Protein AF-A0A848REY9-F1 (afdb_monomer)

Organism: NCBI:txid2052

Solvent-accessible surface area (backbone atoms only — not comparable to full-atom values): 15422 Å² total; per-residue (Å²): 141,78,89,88,80,78,98,78,76,81,91,85,78,86,76,83,79,87,70,90,76,91,65,86,72,84,80,83,74,59,39,58,92,92,63,46,87,56,50,67,58,53,38,51,49,41,26,50,44,49,37,50,19,38,57,35,42,69,40,76,44,80,47,79,40,77,35,62,92,89,73,89,44,78,57,46,78,42,36,41,42,40,24,64,75,38,44,67,59,46,48,39,48,47,50,35,30,35,68,49,36,24,68,70,42,30,52,49,34,53,52,50,21,51,53,50,36,52,52,50,29,52,54,42,31,56,58,38,72,47,82,78,59,94,89,62,85,50,55,69,61,47,25,60,49,34,58,46,26,50,46,33,46,52,10,52,51,51,9,50,54,53,12,52,52,44,18,53,47,49,32,56,56,48,38,78,73,50,53,87,55,63,58,66,65,42,54,48,53,15,45,56,55,9,47,46,48,16,38,50,40,23,50,44,58,49,33,62,92,75,49,60,74,69,62,38,54,42,30,40,50,40,45,41,52,48,53,57,50,44,49,66,68,42,47,70,52,36,54,52,52,39,52,54,50,60,73,68,37,89,58,79,65,72,74,80,78,77,54,83,77,80,81,72,80,80,80,82,77,92,126

Structure (mmCIF, N/CA/C/O backbone):
data_AF-A0A848REY9-F1
#
_entry.id   AF-A0A848REY9-F1
#
loop_
_atom_site.group_PDB
_atom_site.id
_atom_site.type_symbol
_atom_site.label_atom_id
_atom_site.label_alt_id
_atom_site.label_comp_id
_atom_site.label_asym_id
_atom_site.label_entity_id
_atom_site.label_seq_id
_atom_site.pdbx_PDB_ins_code
_atom_site.Cartn_x
_atom_site.Cartn_y
_atom_site.Cartn_z
_atom_site.occupancy
_atom_site.B_iso_or_equiv
_atom_site.auth_seq_id
_atom_site.auth_comp_id
_atom_site.auth_asym_id
_atom_site.auth_atom_id
_atom_site.pdbx_PDB_model_num
ATOM 1 N N . MET A 1 1 ? -18.849 48.297 66.445 1.00 36.62 1 MET A N 1
ATOM 2 C CA . MET A 1 1 ? -17.472 48.229 66.985 1.00 36.62 1 MET A CA 1
ATOM 3 C C . MET A 1 1 ? -17.080 46.759 66.995 1.00 36.62 1 MET A C 1
ATOM 5 O O . MET A 1 1 ? -17.799 46.005 67.620 1.00 36.62 1 MET A O 1
ATOM 9 N N . ASN A 1 2 ? -16.071 46.248 66.303 1.00 30.66 2 ASN A N 1
ATOM 10 C CA . ASN A 1 2 ? -15.095 46.817 65.385 1.00 30.66 2 ASN A CA 1
ATOM 11 C C . ASN A 1 2 ? -14.654 45.675 64.447 1.00 30.66 2 ASN A C 1
ATOM 13 O O . ASN A 1 2 ? -14.506 44.539 64.886 1.00 30.66 2 ASN A O 1
ATOM 17 N N . SER A 1 3 ? -14.468 45.991 63.173 1.00 38.88 3 SER A N 1
ATOM 18 C CA . SER A 1 3 ? -13.691 45.219 62.206 1.00 38.88 3 SER A CA 1
ATOM 19 C C . SER A 1 3 ? -12.216 45.182 62.626 1.00 38.88 3 SER A C 1
ATOM 21 O O . SER A 1 3 ? -11.711 46.188 63.118 1.00 38.88 3 SER A O 1
ATOM 23 N N . ASN A 1 4 ? -11.536 44.065 62.356 1.00 39.00 4 ASN A N 1
ATOM 24 C CA . ASN A 1 4 ? -10.117 43.767 62.623 1.00 39.00 4 ASN A CA 1
ATOM 25 C C . ASN A 1 4 ? -9.817 43.114 63.975 1.00 39.00 4 ASN A C 1
ATOM 27 O O . ASN A 1 4 ? -9.237 43.723 64.870 1.00 39.00 4 ASN A O 1
ATOM 31 N N . SER A 1 5 ? -10.071 41.812 64.045 1.00 39.84 5 SER A N 1
ATOM 32 C CA . SER A 1 5 ? -9.123 40.900 64.677 1.00 39.84 5 SER A CA 1
ATOM 33 C C . SER A 1 5 ? -9.276 39.524 64.026 1.00 39.84 5 SER A C 1
ATOM 35 O O . SER A 1 5 ? -10.280 38.862 64.264 1.00 39.84 5 SER A O 1
ATOM 37 N N . VAL A 1 6 ? -8.249 39.124 63.259 1.00 38.19 6 VAL A N 1
ATOM 38 C CA . VAL A 1 6 ? -7.921 37.725 62.908 1.00 38.19 6 VAL A CA 1
ATOM 39 C C . VAL A 1 6 ? -8.861 37.121 61.835 1.00 38.19 6 VAL A C 1
ATOM 41 O O . VAL A 1 6 ? -9.971 36.726 62.141 1.00 38.19 6 VAL A O 1
ATOM 44 N N . VAL A 1 7 ? -8.606 37.042 60.519 1.00 40.25 7 VAL A N 1
ATOM 45 C CA . VAL A 1 7 ? -7.386 36.774 59.724 1.00 40.25 7 VAL A CA 1
ATOM 46 C C . VAL A 1 7 ? -6.477 35.725 60.356 1.00 40.25 7 VAL A C 1
ATOM 48 O O . VAL A 1 7 ? -5.292 35.970 60.509 1.00 40.25 7 VAL A O 1
ATOM 51 N N . GLU A 1 8 ? -7.042 34.579 60.743 1.00 38.09 8 GLU A N 1
ATOM 52 C CA . GLU A 1 8 ? -6.288 33.355 61.066 1.00 38.09 8 GLU A CA 1
ATOM 53 C C . GLU A 1 8 ? -7.240 32.150 61.184 1.00 38.09 8 GLU A C 1
ATOM 55 O O . GLU A 1 8 ? -7.394 31.554 62.237 1.00 38.09 8 GLU A O 1
ATOM 60 N N . GLU A 1 9 ? -7.950 31.811 60.106 1.00 34.59 9 GLU A N 1
ATOM 61 C CA . GLU A 1 9 ? -8.52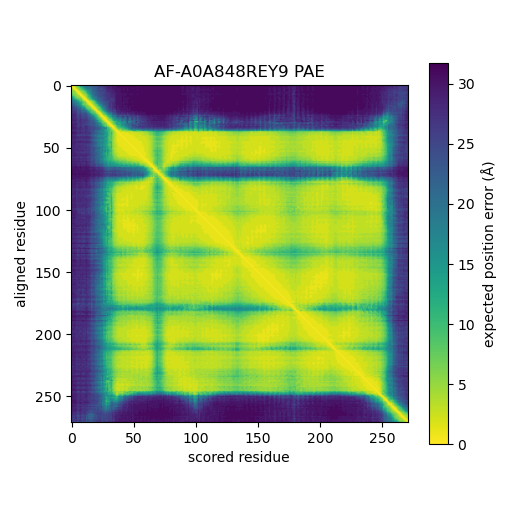3 30.459 59.947 1.00 34.59 9 GLU A CA 1
ATOM 62 C C . GLU A 1 9 ? -8.740 30.142 58.455 1.00 34.59 9 GLU A C 1
ATOM 64 O O . GLU A 1 9 ? -9.739 29.589 58.003 1.00 34.59 9 GLU A O 1
ATOM 69 N N . ALA A 1 10 ? -7.757 30.532 57.642 1.00 40.91 10 ALA A N 1
ATOM 70 C CA . ALA A 1 10 ? -7.429 29.756 56.457 1.00 40.91 10 ALA A CA 1
ATOM 71 C C . ALA A 1 10 ? -6.562 28.589 56.945 1.00 40.91 10 ALA A C 1
ATOM 73 O O . ALA A 1 10 ? -5.672 28.811 57.758 1.00 40.91 10 ALA A O 1
ATOM 74 N N . VAL A 1 11 ? -6.793 27.386 56.413 1.00 45.16 11 VAL A N 1
ATOM 75 C CA . VAL A 1 11 ? -6.182 26.103 56.818 1.00 45.16 11 VAL A CA 1
ATOM 76 C C . VAL A 1 11 ? -6.967 25.385 57.921 1.00 45.16 11 VAL A C 1
ATOM 78 O O . VAL A 1 11 ? -6.554 25.347 59.069 1.00 45.16 11 VAL A O 1
ATOM 81 N N . THR A 1 12 ? -8.110 24.796 57.554 1.00 38.91 12 THR A N 1
ATOM 82 C CA . THR A 1 12 ? -8.482 23.379 57.795 1.00 38.91 12 THR A CA 1
ATOM 83 C C . THR A 1 12 ? -9.908 23.184 57.268 1.00 38.91 12 THR A C 1
ATOM 85 O O . THR A 1 12 ? -10.889 23.246 57.997 1.00 38.91 12 THR A O 1
ATOM 88 N N . GLY A 1 13 ? -10.036 23.008 55.953 1.00 29.44 13 GLY A N 1
ATOM 89 C CA . GLY A 1 13 ? -11.319 22.794 55.283 1.00 29.44 13 GLY A CA 1
ATOM 90 C C . GLY A 1 13 ? -11.218 21.622 54.322 1.00 29.44 13 GLY A C 1
ATOM 91 O O . GLY A 1 13 ? -11.176 21.813 53.109 1.00 29.44 13 GLY A O 1
ATOM 92 N N . THR A 1 14 ? -11.118 20.407 54.856 1.00 31.83 14 THR A N 1
ATOM 93 C CA . THR A 1 14 ? -11.161 19.180 54.055 1.00 31.83 14 THR A CA 1
ATOM 94 C C . THR A 1 14 ? -12.578 19.001 53.517 1.00 31.83 14 THR A C 1
ATOM 96 O O . THR A 1 14 ? -13.490 18.579 54.225 1.00 31.83 14 THR A O 1
ATOM 99 N N . ILE A 1 15 ? -12.775 19.358 52.249 1.00 34.47 15 ILE A N 1
ATOM 100 C CA . ILE A 1 15 ? -14.000 19.081 51.502 1.00 34.47 15 ILE A CA 1
ATOM 101 C C . ILE A 1 15 ? -14.061 17.568 51.254 1.00 34.47 15 ILE A C 1
ATOM 103 O O . ILE A 1 15 ? -13.305 17.031 50.445 1.00 34.47 15 ILE A O 1
ATOM 107 N N . ASN A 1 16 ? -14.980 16.877 51.930 1.00 32.00 16 ASN A N 1
ATOM 108 C CA . ASN A 1 16 ? -15.358 15.507 51.589 1.00 32.00 16 ASN A CA 1
ATOM 109 C C . ASN A 1 16 ? -16.111 15.504 50.250 1.00 32.00 16 ASN A C 1
ATOM 111 O O . ASN A 1 16 ? -17.320 15.724 50.203 1.00 32.00 16 ASN A O 1
ATOM 115 N N . VAL A 1 17 ? -15.407 15.225 49.150 1.00 35.81 17 VAL A N 1
ATOM 116 C CA . VAL A 1 17 ? -16.040 14.867 47.873 1.00 35.81 17 VAL A CA 1
ATOM 117 C C . VAL A 1 17 ? -16.237 13.351 47.845 1.00 35.81 17 VAL A C 1
ATOM 119 O O . VAL A 1 17 ? -15.427 12.608 47.295 1.00 35.81 17 VAL A O 1
ATOM 122 N N . VAL A 1 18 ? -17.340 12.878 48.431 1.00 40.81 18 VAL A N 1
ATOM 123 C CA . VAL A 1 18 ? -17.885 11.554 48.098 1.00 40.81 18 VAL A CA 1
ATOM 124 C C . VAL A 1 18 ? -18.584 11.697 46.748 1.00 40.81 18 VAL A C 1
ATOM 126 O O . VAL A 1 18 ? -19.716 12.161 46.655 1.00 40.81 18 VAL A O 1
ATOM 129 N N . GLY A 1 19 ? -17.867 11.353 45.682 1.00 33.62 19 GLY A N 1
ATOM 130 C CA . GLY A 1 19 ? -18.377 11.328 44.316 1.00 33.62 19 GLY A CA 1
ATOM 131 C C . GLY A 1 19 ? -18.087 9.980 43.672 1.00 33.62 19 GLY A C 1
ATOM 132 O O . GLY A 1 19 ? -17.028 9.784 43.080 1.00 33.62 19 GLY A O 1
ATOM 133 N N . SER A 1 20 ? -19.036 9.051 43.772 1.00 39.12 20 SER A N 1
ATOM 134 C CA . SER A 1 20 ? -19.039 7.778 43.053 1.00 39.12 20 SER A CA 1
ATOM 135 C C . SER A 1 20 ? -19.060 8.021 41.539 1.00 39.12 20 SER A C 1
ATOM 137 O O . SER A 1 20 ? -20.092 8.386 40.974 1.00 39.12 20 SER A O 1
ATOM 139 N N . ARG A 1 21 ? -17.935 7.792 40.856 1.00 35.88 21 ARG A N 1
ATOM 140 C CA . ARG A 1 21 ? -17.888 7.669 39.392 1.00 35.88 21 ARG A CA 1
ATOM 141 C C . ARG A 1 21 ? -17.717 6.202 39.010 1.00 35.88 21 ARG A C 1
ATOM 143 O O . ARG A 1 21 ? -16.636 5.773 38.624 1.00 35.88 21 ARG A O 1
ATOM 150 N N . THR A 1 22 ? -18.798 5.432 39.071 1.00 44.19 22 THR A N 1
ATOM 151 C CA . THR A 1 22 ? -18.922 4.190 38.296 1.00 44.19 22 THR A CA 1
ATOM 152 C C . THR A 1 22 ? -19.216 4.552 36.843 1.00 44.19 22 THR A C 1
ATOM 154 O O . THR A 1 22 ? -20.355 4.523 36.390 1.00 44.19 22 THR A O 1
ATOM 157 N N . GLY A 1 23 ? -18.174 4.946 36.118 1.00 38.38 23 GLY A N 1
ATOM 158 C CA . GLY A 1 23 ? -18.159 4.925 34.661 1.00 38.38 23 GLY A CA 1
ATOM 159 C C . GLY A 1 23 ? -17.146 3.874 34.245 1.00 38.38 23 GLY A C 1
ATOM 160 O O . GLY A 1 23 ? -15.946 4.109 34.374 1.00 38.38 23 GLY A O 1
ATOM 161 N N . SER A 1 24 ? -17.608 2.703 33.808 1.00 44.00 24 SER A N 1
ATOM 162 C CA . SER A 1 24 ? -16.742 1.659 33.262 1.00 44.00 24 SER A CA 1
ATOM 163 C C . SER A 1 24 ? -16.061 2.193 32.001 1.00 44.00 24 SER A C 1
ATOM 165 O O . SER A 1 24 ? -16.640 2.177 30.915 1.00 44.00 24 SER A O 1
ATOM 167 N N . GLN A 1 25 ? -14.844 2.714 32.154 1.00 39.59 25 GLN A N 1
ATOM 168 C CA . GLN A 1 25 ? -13.988 3.074 31.031 1.00 39.59 25 GLN A CA 1
ATOM 169 C C . GLN A 1 25 ? -13.806 1.819 30.164 1.00 39.59 25 GLN A C 1
ATOM 171 O O . GLN A 1 25 ? -13.438 0.774 30.714 1.00 39.59 25 GLN A O 1
ATOM 176 N N . PRO A 1 26 ? -14.079 1.867 28.848 1.00 36.16 26 PRO A N 1
ATOM 177 C CA . PRO A 1 26 ? -13.849 0.723 27.981 1.00 36.16 26 PRO A CA 1
ATOM 178 C C . PRO A 1 26 ? -12.357 0.387 28.024 1.00 36.16 26 PRO A C 1
ATOM 180 O O . PRO A 1 26 ? -11.518 1.140 27.531 1.00 36.16 26 PRO A O 1
ATOM 183 N N . GLN A 1 27 ? -12.014 -0.724 28.676 1.00 43.22 27 GLN A N 1
ATOM 184 C CA . GLN A 1 27 ? -10.634 -1.180 28.760 1.00 43.22 27 GLN A CA 1
ATOM 185 C C . GLN A 1 27 ? -10.192 -1.672 27.383 1.00 43.22 27 GLN A C 1
ATOM 187 O O . GLN A 1 27 ? -10.536 -2.776 26.964 1.00 43.22 27 GLN A O 1
ATOM 192 N N . VAL A 1 28 ? -9.441 -0.836 26.670 1.00 46.62 28 VAL A N 1
ATOM 193 C CA . VAL A 1 28 ? -8.840 -1.199 25.386 1.00 46.62 28 VAL A CA 1
ATOM 194 C C . VAL A 1 28 ? -7.666 -2.145 25.660 1.00 46.62 28 VAL A C 1
ATOM 196 O O . VAL A 1 28 ? -6.717 -1.781 26.355 1.00 46.62 28 VAL A O 1
ATOM 199 N N . ARG A 1 29 ? -7.752 -3.383 25.159 1.00 50.25 29 ARG A N 1
ATOM 200 C CA . ARG A 1 29 ? -6.782 -4.463 25.403 1.00 50.25 29 ARG A CA 1
ATOM 201 C C . ARG A 1 29 ? -5.845 -4.622 24.202 1.00 50.25 29 ARG A C 1
ATOM 203 O O . ARG A 1 29 ? -6.318 -4.835 23.090 1.00 50.25 29 ARG A O 1
ATOM 210 N N . PHE A 1 30 ? -4.533 -4.586 24.435 1.00 50.34 30 PHE A N 1
ATOM 211 C CA . PHE A 1 30 ? -3.509 -4.862 23.419 1.00 50.34 30 PHE A CA 1
ATOM 212 C C . PHE A 1 30 ? -2.500 -5.885 23.944 1.00 50.34 30 PHE A C 1
ATOM 214 O O . PHE A 1 30 ? -2.114 -5.825 25.112 1.00 50.34 30 PHE A O 1
ATOM 221 N N . VAL A 1 31 ? -2.029 -6.789 23.080 1.00 52.31 31 VAL A N 1
ATOM 222 C CA . VAL A 1 31 ? -0.912 -7.687 23.410 1.00 52.31 31 VAL A CA 1
ATOM 223 C C . VAL A 1 31 ? 0.398 -6.892 23.384 1.00 52.31 31 VAL A C 1
ATOM 225 O O . VAL A 1 31 ? 0.666 -6.146 22.440 1.00 52.31 31 VAL A O 1
ATOM 228 N N . ALA A 1 32 ? 1.224 -7.025 24.428 1.00 44.72 32 ALA A N 1
ATOM 229 C CA . ALA A 1 32 ? 2.504 -6.324 24.512 1.00 44.72 32 ALA A CA 1
ATOM 230 C C . ALA A 1 32 ? 3.450 -6.733 23.356 1.00 44.72 32 ALA A C 1
ATOM 232 O O . ALA A 1 32 ? 3.523 -7.921 23.023 1.00 44.72 32 ALA A O 1
ATOM 233 N N . PRO A 1 33 ? 4.214 -5.791 22.760 1.00 45.81 33 PRO A N 1
ATOM 234 C CA . PRO A 1 33 ? 5.149 -6.107 21.680 1.00 45.81 33 PRO A CA 1
ATOM 235 C C . PRO A 1 33 ? 6.167 -7.171 22.123 1.00 45.81 33 PRO A C 1
ATOM 237 O O . PRO A 1 33 ? 6.845 -6.972 23.128 1.00 45.81 33 PRO A O 1
ATOM 240 N N . GLY A 1 34 ? 6.274 -8.278 21.379 1.00 51.75 34 GLY A N 1
ATOM 241 C CA . GLY A 1 34 ? 7.179 -9.399 21.685 1.00 51.75 34 GLY A CA 1
ATOM 242 C C . GLY A 1 34 ? 6.602 -10.506 22.582 1.00 51.75 34 GLY A C 1
ATOM 243 O O . GLY A 1 34 ? 7.332 -11.423 22.940 1.00 51.75 34 GLY A O 1
ATOM 244 N N . LYS A 1 35 ? 5.312 -10.443 22.952 1.00 57.91 35 LYS A N 1
ATOM 245 C CA . LYS A 1 35 ? 4.595 -11.524 23.668 1.00 57.91 35 LYS A CA 1
ATOM 246 C C . LYS A 1 35 ? 3.438 -12.141 22.870 1.00 57.91 35 LYS A C 1
ATOM 248 O O . LYS A 1 35 ? 2.770 -13.038 23.368 1.00 57.91 35 LYS A O 1
ATOM 253 N N . GLY A 1 36 ? 3.179 -11.645 21.659 1.00 61.41 36 GLY A N 1
ATOM 254 C CA . GLY A 1 36 ? 2.153 -12.194 20.777 1.00 61.41 36 GLY A CA 1
ATOM 255 C C . GLY A 1 36 ? 2.665 -13.436 20.072 1.00 61.41 36 GLY A C 1
ATOM 256 O O . GLY A 1 36 ? 3.641 -13.347 19.330 1.00 61.41 36 GLY A O 1
ATOM 257 N N . ARG A 1 37 ? 2.000 -14.573 20.276 1.00 72.81 37 ARG A N 1
ATOM 258 C CA . ARG A 1 37 ? 2.379 -15.862 19.686 1.00 72.81 37 ARG A CA 1
ATOM 259 C C . ARG A 1 37 ? 2.455 -15.789 18.160 1.00 72.81 37 ARG A C 1
ATOM 261 O O . ARG A 1 37 ? 3.279 -16.478 17.566 1.00 72.81 37 ARG A O 1
ATOM 268 N N . PHE A 1 38 ? 1.609 -14.966 17.538 1.00 85.00 38 PHE A N 1
ATOM 269 C CA . PHE A 1 38 ? 1.527 -14.838 16.082 1.00 85.00 38 PHE A CA 1
ATOM 270 C C . PHE A 1 38 ? 2.041 -13.500 15.539 1.00 85.00 38 PHE A C 1
ATOM 272 O O . PHE A 1 38 ? 2.049 -13.313 14.323 1.00 85.00 38 PHE A O 1
ATOM 279 N N . PHE A 1 39 ? 2.501 -12.579 16.397 1.00 88.19 39 PHE A N 1
ATOM 280 C CA . PHE A 1 39 ? 2.901 -11.238 15.955 1.00 88.19 39 PHE A CA 1
ATOM 281 C C . PHE A 1 39 ? 4.007 -11.291 14.899 1.00 88.19 39 PHE A C 1
ATOM 283 O O . PHE A 1 39 ? 3.870 -10.680 13.842 1.00 88.19 39 PHE A O 1
ATOM 290 N N . ASP A 1 40 ? 5.068 -12.056 15.160 1.00 90.62 40 ASP A N 1
ATOM 291 C CA . ASP A 1 40 ? 6.214 -12.151 14.252 1.00 90.62 40 ASP A CA 1
ATOM 292 C C . ASP A 1 40 ? 5.830 -12.801 12.918 1.00 90.62 40 ASP A C 1
ATOM 294 O O . ASP A 1 40 ? 6.330 -12.400 11.868 1.00 90.62 40 ASP A O 1
ATOM 298 N N . LEU A 1 41 ? 4.884 -13.746 12.937 1.00 92.31 41 LEU A N 1
ATOM 299 C CA . LEU A 1 41 ? 4.349 -14.363 11.726 1.00 92.31 41 LEU A CA 1
ATOM 300 C C . LEU A 1 41 ? 3.563 -13.347 10.889 1.00 92.31 41 LEU A C 1
ATOM 302 O O . LEU A 1 41 ? 3.809 -13.227 9.692 1.00 92.31 41 LEU A O 1
ATOM 306 N N . PHE A 1 42 ? 2.647 -12.591 11.499 1.00 94.25 42 PHE A N 1
ATOM 307 C CA . PHE A 1 42 ? 1.888 -11.564 10.780 1.00 94.25 42 PHE A CA 1
ATOM 308 C C . PHE A 1 42 ? 2.772 -10.419 10.299 1.00 94.25 42 PHE A C 1
ATOM 310 O O . PHE A 1 42 ? 2.571 -9.919 9.195 1.00 94.25 42 PHE A O 1
ATOM 317 N N . LEU A 1 43 ? 3.780 -10.042 11.086 1.00 94.38 43 LEU A N 1
ATOM 318 C CA . LEU A 1 43 ? 4.803 -9.086 10.688 1.00 94.38 43 LEU A CA 1
ATOM 319 C C . LEU A 1 43 ? 5.560 -9.584 9.450 1.00 94.38 43 LEU A C 1
ATOM 321 O O . LEU A 1 43 ? 5.645 -8.860 8.462 1.00 94.38 43 LEU A O 1
ATOM 325 N N . ALA A 1 44 ? 6.074 -10.816 9.481 1.00 95.94 44 ALA A N 1
ATOM 326 C CA . ALA A 1 44 ? 6.808 -11.406 8.365 1.00 95.94 44 ALA A CA 1
ATOM 327 C C . ALA A 1 44 ? 5.938 -11.525 7.106 1.00 95.94 44 ALA A C 1
ATOM 329 O O . ALA A 1 44 ? 6.375 -11.140 6.022 1.00 95.94 44 ALA A O 1
ATOM 330 N N . LEU A 1 45 ? 4.693 -11.991 7.249 1.00 97.00 45 LEU A N 1
ATOM 331 C CA . LEU A 1 45 ? 3.735 -12.085 6.146 1.00 97.00 45 LEU A CA 1
ATOM 332 C C . LEU A 1 45 ? 3.413 -10.713 5.554 1.00 97.00 45 LEU A C 1
ATOM 334 O O . LEU A 1 45 ? 3.423 -10.563 4.336 1.00 97.00 45 LEU A O 1
ATOM 338 N N . PHE A 1 46 ? 3.172 -9.705 6.396 1.00 97.19 46 PHE A N 1
ATOM 339 C CA . PHE A 1 46 ? 2.891 -8.346 5.943 1.00 97.19 46 PHE A CA 1
ATOM 340 C C . PHE A 1 46 ? 4.073 -7.765 5.159 1.00 97.19 46 PHE A C 1
ATOM 342 O O . PHE A 1 46 ? 3.888 -7.240 4.064 1.00 97.19 46 PHE A O 1
ATOM 349 N N . VAL A 1 47 ? 5.295 -7.904 5.684 1.00 97.62 47 VAL A N 1
ATOM 350 C CA . VAL A 1 47 ? 6.521 -7.440 5.015 1.00 97.62 47 VAL A CA 1
ATOM 351 C C . VAL A 1 47 ? 6.721 -8.155 3.677 1.00 97.62 47 VAL A C 1
ATOM 353 O O . VAL A 1 47 ? 6.996 -7.500 2.673 1.00 97.62 47 VAL A O 1
ATOM 356 N N . ALA A 1 48 ? 6.551 -9.480 3.644 1.00 97.56 48 ALA A N 1
ATOM 357 C CA . ALA A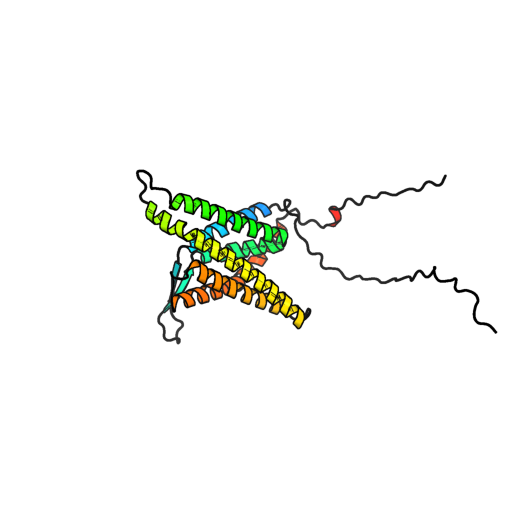 1 48 ? 6.685 -10.270 2.425 1.00 97.56 48 ALA A CA 1
ATOM 358 C C . ALA A 1 48 ? 5.639 -9.875 1.374 1.00 97.56 48 ALA A C 1
ATOM 360 O O . ALA A 1 48 ? 5.988 -9.662 0.215 1.00 97.56 48 ALA A O 1
ATOM 361 N N . LEU A 1 49 ? 4.370 -9.727 1.767 1.00 97.44 49 LEU A N 1
ATOM 362 C CA . LEU A 1 49 ? 3.295 -9.322 0.861 1.00 97.44 49 LEU A CA 1
ATOM 363 C C . LEU A 1 49 ? 3.478 -7.897 0.348 1.00 97.44 49 LEU A C 1
ATOM 365 O O . LEU A 1 49 ? 3.255 -7.665 -0.835 1.00 97.44 49 LEU A O 1
ATOM 369 N N . LEU A 1 50 ? 3.941 -6.966 1.186 1.00 96.56 50 LEU A N 1
ATOM 370 C CA . LEU A 1 50 ? 4.232 -5.603 0.749 1.00 96.56 50 LEU A CA 1
ATOM 371 C C . LEU A 1 50 ? 5.390 -5.570 -0.260 1.00 96.56 50 LEU A C 1
ATOM 373 O O . LEU A 1 50 ? 5.301 -4.890 -1.282 1.00 96.56 50 LEU A O 1
ATOM 377 N N . LEU A 1 51 ? 6.454 -6.343 -0.016 1.00 96.69 51 LEU A N 1
ATOM 378 C CA . LEU A 1 51 ? 7.566 -6.481 -0.958 1.00 96.69 51 LEU A CA 1
ATOM 379 C C 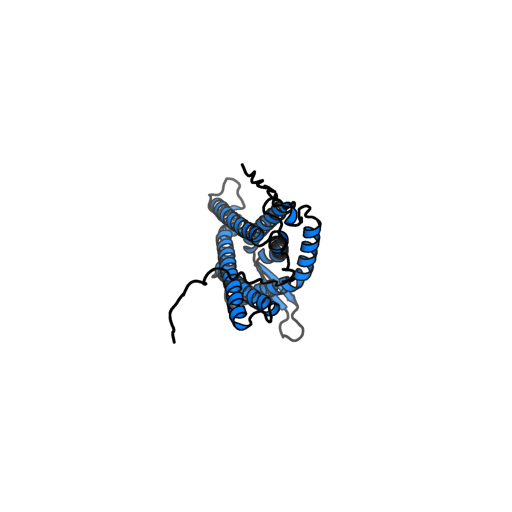. LEU A 1 51 ? 7.099 -7.096 -2.287 1.00 96.69 51 LEU A C 1
ATOM 381 O O . LEU A 1 51 ? 7.387 -6.548 -3.351 1.00 96.69 51 LEU A O 1
ATOM 385 N N . MET A 1 52 ? 6.350 -8.203 -2.231 1.00 96.88 52 MET A N 1
ATOM 386 C CA . MET A 1 52 ? 5.780 -8.851 -3.416 1.00 96.88 52 MET A CA 1
ATOM 387 C C . MET A 1 52 ? 4.844 -7.909 -4.175 1.00 96.88 52 MET A C 1
ATOM 389 O O . MET A 1 52 ? 4.905 -7.870 -5.399 1.00 96.88 52 MET A O 1
ATOM 393 N N . SER A 1 53 ? 4.040 -7.113 -3.467 1.00 96.50 53 SER A N 1
ATOM 394 C CA . SER A 1 53 ? 3.160 -6.102 -4.056 1.00 96.50 53 SER A CA 1
ATOM 395 C C . SER A 1 53 ? 3.952 -5.055 -4.837 1.00 96.50 53 SER A C 1
ATOM 397 O O . SER A 1 53 ? 3.614 -4.773 -5.981 1.00 96.50 53 SER A O 1
ATOM 399 N N . ASN A 1 54 ? 5.033 -4.513 -4.264 1.00 96.56 54 ASN A N 1
ATOM 400 C CA . ASN A 1 54 ? 5.870 -3.515 -4.939 1.00 96.56 54 ASN A CA 1
ATOM 401 C C . ASN A 1 54 ? 6.554 -4.074 -6.200 1.00 96.56 54 ASN A C 1
ATOM 403 O O . ASN A 1 54 ? 6.714 -3.355 -7.183 1.00 96.56 54 ASN A O 1
ATOM 407 N N . ILE A 1 55 ? 6.943 -5.352 -6.200 1.00 95.75 55 ILE A N 1
ATOM 408 C CA . ILE A 1 55 ? 7.523 -5.998 -7.387 1.00 95.75 55 ILE A CA 1
ATOM 409 C C . ILE A 1 55 ? 6.432 -6.313 -8.420 1.00 95.75 55 ILE A C 1
ATOM 411 O O . ILE A 1 55 ? 6.608 -6.045 -9.606 1.00 95.75 55 ILE A O 1
ATOM 415 N N . ALA A 1 56 ? 5.285 -6.845 -7.994 1.00 96.44 56 ALA A N 1
ATOM 416 C CA . ALA A 1 56 ? 4.175 -7.192 -8.880 1.00 96.44 56 ALA A CA 1
ATOM 417 C C . ALA A 1 56 ? 3.552 -5.960 -9.553 1.00 96.44 56 ALA A C 1
ATOM 419 O O . ALA A 1 56 ? 3.146 -6.034 -10.711 1.00 96.44 56 ALA A O 1
ATOM 420 N N . ALA A 1 57 ? 3.551 -4.814 -8.871 1.00 95.31 57 ALA A N 1
ATOM 421 C CA . ALA A 1 57 ? 3.078 -3.536 -9.393 1.00 95.31 57 ALA A CA 1
ATOM 422 C C . ALA A 1 57 ? 3.867 -3.027 -10.617 1.00 95.31 57 ALA A C 1
ATOM 424 O O . ALA A 1 57 ? 3.409 -2.129 -11.315 1.00 95.31 57 ALA A O 1
ATOM 425 N N . THR A 1 58 ? 5.022 -3.621 -10.938 1.00 93.50 58 THR A N 1
ATOM 426 C CA . THR A 1 58 ? 5.735 -3.350 -12.201 1.00 93.50 58 THR A CA 1
ATOM 427 C C . THR A 1 58 ? 4.981 -3.859 -13.438 1.00 93.50 58 THR A C 1
ATOM 429 O O . THR A 1 58 ? 5.248 -3.409 -14.552 1.00 93.50 58 THR A O 1
ATOM 432 N N . LYS A 1 59 ? 4.015 -4.770 -13.257 1.00 93.06 59 LYS A N 1
ATOM 433 C CA . LYS A 1 59 ? 3.165 -5.311 -14.318 1.00 93.06 59 LYS A CA 1
ATOM 434 C C . LYS A 1 59 ? 1.763 -4.714 -14.239 1.00 93.06 59 LYS A C 1
ATOM 436 O O . LYS A 1 59 ? 1.084 -4.862 -13.229 1.00 93.06 59 LYS A O 1
ATOM 441 N N . LEU A 1 60 ? 1.305 -4.126 -15.341 1.00 91.12 60 LEU A N 1
ATOM 442 C CA . LEU A 1 60 ? -0.096 -3.749 -15.521 1.00 91.12 60 LEU A CA 1
ATOM 443 C C . LEU A 1 60 ? -0.917 -4.958 -15.979 1.00 91.12 60 LEU A C 1
ATOM 445 O O . LEU A 1 60 ? -0.457 -5.789 -16.766 1.00 91.12 60 LEU A O 1
ATOM 449 N N . ILE A 1 61 ? -2.140 -5.041 -15.478 1.00 89.94 61 ILE A N 1
ATOM 450 C CA . ILE A 1 61 ? -3.136 -6.051 -15.800 1.00 89.94 61 ILE A CA 1
ATOM 451 C C . ILE A 1 61 ? -4.343 -5.310 -16.374 1.00 89.94 61 ILE A C 1
ATOM 453 O O . ILE A 1 61 ? -4.918 -4.439 -15.723 1.00 89.94 61 ILE A O 1
ATOM 457 N N . GLY A 1 62 ? -4.696 -5.649 -17.612 1.00 87.38 62 GLY A N 1
ATOM 458 C CA . GLY A 1 62 ? -5.925 -5.205 -18.256 1.00 87.38 62 GLY A CA 1
ATOM 459 C C . GLY A 1 62 ? -6.972 -6.309 -18.178 1.00 87.38 62 GLY A C 1
ATOM 460 O O . GLY A 1 62 ? -6.688 -7.450 -18.546 1.00 87.38 62 GLY A O 1
ATOM 461 N N . LEU A 1 63 ? -8.166 -5.977 -17.699 1.00 83.81 63 LEU A N 1
ATOM 462 C CA . LEU A 1 63 ? -9.328 -6.857 -17.711 1.00 83.81 63 LEU A CA 1
ATOM 463 C C . LEU A 1 63 ? -10.434 -6.212 -18.540 1.00 83.81 63 LEU A C 1
ATOM 465 O O . LEU A 1 63 ? -10.926 -5.140 -18.199 1.00 83.81 63 LEU A O 1
ATOM 469 N N . GLU A 1 64 ? -10.854 -6.889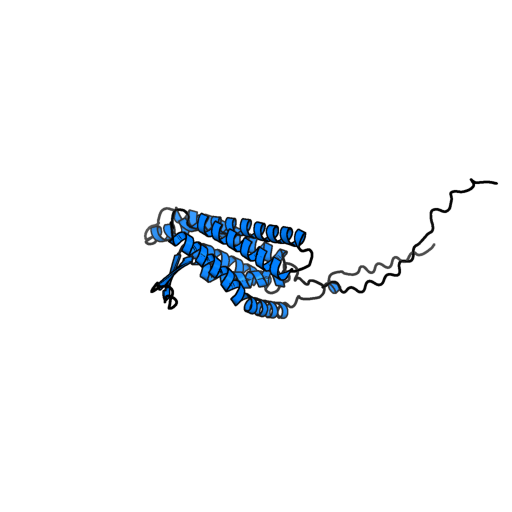 -19.601 1.00 83.00 64 GLU A N 1
ATOM 470 C CA . GLU A 1 64 ? -11.998 -6.469 -20.405 1.00 83.00 64 GLU A CA 1
ATOM 471 C C . GLU A 1 64 ? -13.257 -7.149 -19.871 1.00 83.00 64 GLU A C 1
ATOM 473 O O . GLU A 1 64 ? -13.417 -8.367 -19.968 1.00 83.00 64 GLU A O 1
ATOM 478 N N . LEU A 1 65 ? -14.150 -6.366 -19.267 1.00 77.12 65 LEU A N 1
ATOM 479 C CA . LEU A 1 65 ? -15.441 -6.861 -18.799 1.00 77.12 65 LEU A CA 1
ATOM 480 C C . LEU A 1 65 ? -16.533 -6.586 -19.837 1.00 77.12 65 LEU A C 1
ATOM 482 O O . LEU A 1 65 ? -16.505 -5.527 -20.472 1.00 77.12 65 LEU A O 1
ATOM 486 N N . PRO A 1 66 ? -17.523 -7.489 -19.991 1.00 73.06 66 PRO A N 1
ATOM 487 C CA . PRO A 1 66 ? -18.703 -7.219 -20.803 1.00 73.06 66 PRO A CA 1
ATOM 488 C C . PRO A 1 66 ? -19.382 -5.931 -20.335 1.00 73.06 66 PRO A C 1
ATOM 490 O O . PRO A 1 66 ? -19.588 -5.731 -19.135 1.00 73.06 66 PRO A O 1
ATOM 493 N N . GLY A 1 67 ? -19.720 -5.051 -21.277 1.00 66.75 67 GLY A N 1
ATOM 494 C CA . GLY A 1 67 ? -20.412 -3.805 -20.966 1.00 66.75 67 GLY A CA 1
ATOM 495 C C . GLY A 1 67 ? -21.759 -4.053 -20.282 1.00 66.75 67 GLY A C 1
ATOM 496 O O . GLY A 1 67 ? -22.455 -5.029 -20.569 1.00 66.75 67 GLY A O 1
ATOM 497 N N . VAL A 1 68 ? -22.147 -3.151 -19.378 1.00 63.16 68 VAL A N 1
ATOM 498 C CA . VAL A 1 68 ? -23.497 -3.154 -18.797 1.00 63.16 68 VAL A CA 1
ATOM 499 C C . VAL A 1 68 ? -24.497 -2.887 -19.933 1.00 63.16 68 VAL A C 1
ATOM 501 O O . VAL A 1 68 ? -24.349 -1.890 -20.646 1.00 63.16 68 VAL A O 1
ATOM 504 N N . PRO A 1 69 ? -25.529 -3.731 -20.123 1.00 55.50 69 PRO A N 1
ATOM 505 C CA . PRO A 1 69 ? -26.564 -3.467 -21.114 1.00 55.50 69 PRO A CA 1
ATOM 506 C C . PRO A 1 69 ? -27.165 -2.066 -20.912 1.00 55.50 69 PRO A C 1
ATOM 508 O O . PRO A 1 69 ? -27.658 -1.752 -19.831 1.00 55.50 69 PRO A O 1
ATOM 511 N N . GLY A 1 70 ? -27.108 -1.220 -21.946 1.00 62.00 70 GLY A N 1
ATOM 512 C CA . GLY A 1 70 ? -27.669 0.139 -21.931 1.00 62.00 70 GLY A CA 1
ATOM 513 C C . GLY A 1 70 ? -26.662 1.295 -21.850 1.00 62.00 70 GLY A C 1
ATOM 514 O O . GLY A 1 70 ? -27.079 2.439 -21.999 1.00 62.00 70 GLY A O 1
ATOM 515 N N . THR A 1 71 ? -25.357 1.042 -21.684 1.00 63.38 71 THR A N 1
ATOM 516 C CA . THR A 1 71 ? -24.325 2.107 -21.641 1.00 63.38 71 THR A CA 1
ATOM 517 C C . THR A 1 71 ? -23.569 2.327 -22.960 1.00 63.38 71 THR A C 1
ATOM 519 O O . THR A 1 71 ? -22.658 3.148 -23.018 1.00 63.38 71 THR A O 1
ATOM 522 N N . GLY A 1 72 ? -23.952 1.641 -24.044 1.00 55.28 72 GLY A N 1
ATOM 523 C CA . GLY A 1 72 ? -23.462 1.906 -25.407 1.00 55.28 72 GLY A CA 1
ATOM 524 C C . GLY A 1 72 ? -22.049 1.401 -25.737 1.00 55.28 72 GLY A C 1
ATOM 525 O O . GLY A 1 72 ? -21.636 1.512 -26.887 1.00 55.28 72 GLY A O 1
ATOM 526 N N . GLY A 1 73 ? -21.323 0.818 -24.778 1.00 60.50 73 GLY A N 1
ATOM 527 C CA . GLY A 1 73 ? -20.029 0.165 -25.003 1.00 60.50 73 GLY A CA 1
ATOM 528 C C . GLY A 1 73 ? -20.133 -1.354 -24.884 1.00 60.50 73 GLY A 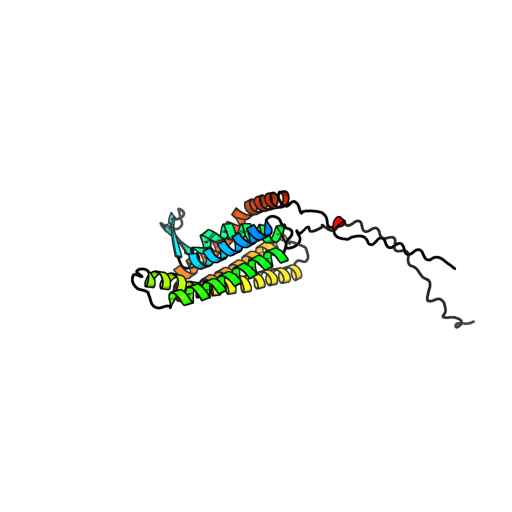C 1
ATOM 529 O O . GLY A 1 73 ? -20.727 -1.857 -23.933 1.00 60.50 73 GLY A O 1
ATOM 530 N N . SER A 1 74 ? -19.552 -2.095 -25.832 1.00 62.62 74 SER A N 1
ATOM 531 C CA . SER A 1 74 ? -19.543 -3.567 -25.804 1.00 62.62 74 SER A CA 1
ATOM 532 C C . SER A 1 74 ? -18.668 -4.138 -24.679 1.00 62.62 74 SER A C 1
ATOM 534 O O . SER A 1 74 ? -18.991 -5.198 -24.147 1.00 62.62 74 SER A O 1
ATOM 536 N N . PHE A 1 75 ? -17.608 -3.423 -24.280 1.00 67.88 75 PHE A N 1
ATOM 537 C CA . PHE A 1 75 ? -16.665 -3.828 -23.232 1.00 67.88 75 PHE A CA 1
ATOM 538 C C . PHE A 1 75 ? -16.142 -2.616 -22.443 1.00 67.88 75 PHE A C 1
ATOM 540 O O . PHE A 1 75 ? -15.985 -1.531 -23.007 1.00 67.88 75 PHE A O 1
ATOM 547 N N . PHE A 1 76 ? -15.864 -2.800 -21.147 1.00 71.69 76 PHE A N 1
ATOM 548 C CA . PHE A 1 76 ? -15.157 -1.834 -20.298 1.00 71.69 76 PHE A CA 1
ATOM 549 C C . PHE A 1 76 ? -13.768 -2.383 -19.961 1.00 71.69 76 PHE A C 1
ATOM 551 O O . PHE A 1 76 ? -13.658 -3.481 -19.416 1.00 71.69 76 PHE A O 1
ATOM 558 N N . SER A 1 77 ? -12.719 -1.627 -20.292 1.00 79.44 77 SER A N 1
ATOM 559 C CA . SER A 1 77 ? -11.340 -1.982 -19.944 1.00 79.44 77 SER A CA 1
ATOM 560 C C . SER A 1 77 ? -11.026 -1.468 -18.543 1.00 79.44 77 SER A C 1
ATOM 562 O O . SER A 1 77 ? -11.134 -0.270 -18.285 1.00 79.44 77 SER A O 1
ATOM 564 N N . LEU A 1 78 ? -10.682 -2.374 -17.633 1.00 84.56 78 LEU A N 1
ATOM 565 C CA . LEU A 1 78 ? -10.197 -2.076 -16.290 1.00 84.56 78 LEU A CA 1
ATOM 566 C C . LEU A 1 78 ? -8.692 -2.281 -16.256 1.00 84.56 78 LEU A C 1
ATOM 568 O O . LEU A 1 78 ? -8.214 -3.385 -16.516 1.00 84.56 78 LEU A O 1
ATOM 572 N N . VAL A 1 79 ? -7.957 -1.238 -15.884 1.00 86.69 79 VAL A N 1
ATOM 573 C CA . VAL A 1 79 ? -6.507 -1.314 -15.700 1.00 86.69 79 VAL A CA 1
ATOM 574 C C . VAL A 1 79 ? -6.181 -1.269 -14.214 1.00 86.69 79 VAL A C 1
ATOM 576 O O . VAL A 1 79 ? -6.602 -0.357 -13.505 1.00 86.69 79 VAL A O 1
ATOM 579 N N . PHE A 1 80 ? -5.401 -2.236 -13.746 1.00 88.94 80 PHE A N 1
ATOM 580 C CA . PHE A 1 80 ? -4.829 -2.263 -12.400 1.00 88.94 80 PHE A CA 1
ATOM 581 C C . PHE A 1 80 ? -3.395 -2.788 -12.453 1.00 88.94 80 PHE A C 1
ATOM 583 O O . PHE A 1 80 ? -3.011 -3.490 -13.384 1.00 88.94 80 PHE A O 1
ATOM 590 N N . ASP A 1 81 ? -2.570 -2.438 -11.475 1.00 93.38 81 ASP A N 1
ATOM 591 C CA . ASP A 1 81 ? -1.221 -2.981 -11.356 1.00 93.38 81 ASP A CA 1
ATOM 592 C C . ASP A 1 81 ? -1.235 -4.319 -10.601 1.00 93.38 81 ASP A C 1
ATOM 594 O O . ASP A 1 81 ? -2.177 -4.646 -9.878 1.00 93.38 81 ASP A O 1
ATOM 598 N N . GLY A 1 82 ? -0.182 -5.120 -10.753 1.00 93.12 82 GLY A N 1
ATOM 599 C CA . GLY A 1 82 ? -0.092 -6.433 -10.118 1.00 93.12 82 GLY A CA 1
ATOM 600 C C . GLY A 1 82 ? -0.105 -6.393 -8.588 1.00 93.12 82 GLY A C 1
ATOM 601 O O . GLY A 1 82 ? -0.466 -7.395 -7.971 1.00 93.12 82 GLY A O 1
ATOM 602 N N . GLY A 1 83 ? 0.211 -5.254 -7.962 1.00 92.88 83 GLY A N 1
ATOM 603 C CA . GLY A 1 83 ? 0.084 -5.067 -6.518 1.00 92.88 83 GLY A CA 1
ATOM 604 C C . G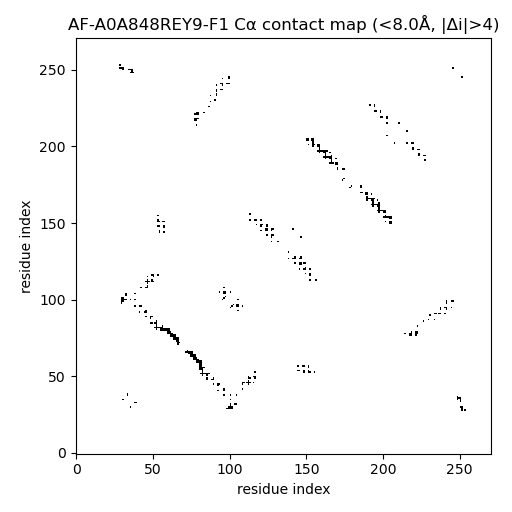LY A 1 83 ? -1.365 -5.152 -6.031 1.00 92.88 83 GLY A C 1
ATOM 605 O O . GLY A 1 83 ? -1.614 -5.581 -4.903 1.00 92.88 83 GLY A O 1
ATOM 606 N N . ALA A 1 84 ? -2.339 -4.870 -6.903 1.00 92.06 84 ALA A N 1
ATOM 607 C CA . ALA A 1 84 ? -3.761 -5.027 -6.611 1.00 92.06 84 ALA A CA 1
ATOM 608 C C . ALA A 1 84 ? -4.121 -6.452 -6.151 1.00 92.06 84 ALA A C 1
ATOM 610 O O . ALA A 1 84 ? -5.027 -6.620 -5.335 1.00 92.06 84 ALA A O 1
ATOM 611 N N . VAL A 1 85 ? -3.392 -7.477 -6.609 1.00 93.12 85 VAL A N 1
ATOM 612 C CA . VAL A 1 85 ? -3.607 -8.880 -6.209 1.00 93.12 85 VAL A CA 1
ATOM 613 C C . VAL A 1 85 ? -3.226 -9.119 -4.743 1.00 93.12 85 VAL A C 1
ATOM 615 O O . VAL A 1 85 ? -3.867 -9.913 -4.057 1.00 93.12 85 VAL A O 1
ATOM 618 N N . MET A 1 86 ? -2.204 -8.424 -4.240 1.00 94.62 86 MET A N 1
ATOM 619 C CA . MET A 1 86 ? -1.726 -8.553 -2.860 1.00 94.62 86 MET A CA 1
ATOM 620 C C . MET A 1 86 ? -2.557 -7.708 -1.887 1.00 94.62 86 MET A C 1
ATOM 622 O O . MET A 1 86 ? -2.617 -8.037 -0.700 1.00 94.62 86 MET A O 1
ATOM 626 N N . PHE A 1 87 ? -3.230 -6.665 -2.388 1.00 92.56 87 PHE A N 1
ATOM 627 C CA . PHE A 1 87 ? -3.976 -5.696 -1.584 1.00 92.56 87 PHE A CA 1
ATOM 628 C C . PHE A 1 87 ? -4.982 -6.322 -0.590 1.00 92.56 87 PHE A C 1
ATOM 630 O O . PHE A 1 87 ? -4.906 -5.968 0.590 1.00 92.56 87 PHE A O 1
ATOM 637 N N . PRO A 1 88 ? -5.854 -7.291 -0.967 1.00 93.12 88 PRO A N 1
ATOM 638 C CA . PRO A 1 88 ? -6.778 -7.927 -0.018 1.00 93.12 88 PRO A CA 1
ATOM 639 C C . PRO A 1 88 ? -6.065 -8.583 1.171 1.00 93.12 88 PRO A C 1
ATOM 641 O O . PRO A 1 88 ? -6.511 -8.487 2.313 1.00 93.12 88 PRO A O 1
ATOM 644 N N . PHE A 1 89 ? -4.928 -9.235 0.915 1.00 94.81 89 PHE A N 1
ATOM 645 C CA . PHE A 1 89 ? -4.165 -9.936 1.944 1.00 94.81 89 PHE A CA 1
ATOM 646 C C . PHE A 1 89 ? -3.468 -8.951 2.881 1.00 94.81 89 PHE A C 1
ATOM 648 O O . PHE A 1 89 ? -3.512 -9.115 4.101 1.00 94.81 89 PHE A O 1
ATOM 655 N N . THR A 1 90 ? -2.850 -7.905 2.325 1.00 93.50 90 THR A N 1
ATOM 656 C CA . THR A 1 90 ? -2.210 -6.855 3.128 1.00 93.50 90 THR A CA 1
ATOM 657 C C . THR A 1 90 ? -3.221 -6.064 3.948 1.00 93.50 90 THR A C 1
ATOM 659 O O . THR A 1 90 ? -2.896 -5.673 5.066 1.00 93.50 90 THR A O 1
ATOM 662 N N . TYR A 1 91 ? -4.439 -5.873 3.432 1.00 91.75 91 TYR A N 1
ATOM 663 C CA . TYR A 1 91 ? -5.531 -5.211 4.141 1.00 91.75 91 TYR A CA 1
ATOM 664 C C . TYR A 1 91 ? -5.941 -6.006 5.387 1.00 91.75 91 TYR A C 1
ATOM 666 O O . TYR A 1 91 ? -5.845 -5.495 6.500 1.00 91.75 91 TYR A O 1
ATOM 674 N N . ILE A 1 92 ? -6.261 -7.297 5.226 1.00 93.62 92 ILE A N 1
ATOM 675 C CA . ILE A 1 92 ? -6.634 -8.175 6.350 1.00 93.62 92 ILE A CA 1
ATOM 676 C C . ILE A 1 92 ? -5.510 -8.244 7.392 1.00 93.62 92 ILE A C 1
ATOM 678 O O . ILE A 1 92 ? -5.762 -8.172 8.595 1.00 93.62 92 ILE A O 1
ATOM 682 N N . LEU A 1 93 ? -4.253 -8.371 6.955 1.00 93.94 93 LEU A N 1
ATOM 683 C CA . LEU A 1 93 ? -3.115 -8.377 7.874 1.00 93.94 93 LEU A CA 1
ATOM 684 C C . LEU A 1 93 ? -2.939 -7.038 8.590 1.00 93.94 93 LEU A C 1
ATOM 686 O O . LEU A 1 93 ? -2.633 -7.035 9.779 1.00 93.94 93 LEU A O 1
ATOM 690 N N . GLY A 1 94 ? -3.141 -5.914 7.902 1.00 91.75 94 GLY A N 1
ATOM 691 C CA . GLY A 1 94 ? -3.111 -4.578 8.496 1.00 91.75 94 GLY A CA 1
ATOM 692 C C . GLY A 1 94 ? -4.178 -4.401 9.578 1.00 91.75 94 GLY A C 1
ATOM 693 O O . GLY A 1 94 ? -3.875 -3.912 10.672 1.00 91.75 94 GLY A O 1
ATOM 694 N N . ASP A 1 95 ? -5.393 -4.880 9.318 1.00 91.75 95 ASP A N 1
ATOM 695 C CA . ASP A 1 95 ? -6.496 -4.896 10.280 1.00 91.75 95 ASP A CA 1
ATOM 696 C C . ASP A 1 95 ? -6.157 -5.755 11.502 1.00 91.75 95 ASP A C 1
ATOM 698 O O . ASP A 1 95 ? -6.259 -5.297 12.639 1.00 91.75 95 ASP A O 1
ATOM 702 N N . VAL A 1 96 ? -5.659 -6.978 11.296 1.00 91.56 96 VAL A N 1
ATOM 703 C CA . VAL A 1 96 ? -5.206 -7.849 12.394 1.00 91.56 96 VAL A CA 1
ATOM 704 C C . VAL A 1 96 ? -4.086 -7.184 13.196 1.00 91.56 96 VAL A C 1
ATOM 706 O O . VAL A 1 96 ? -4.127 -7.167 14.428 1.00 91.56 96 VAL A O 1
ATOM 709 N N . LEU A 1 97 ? -3.095 -6.600 12.521 1.00 91.06 97 LEU A N 1
ATOM 710 C CA . LEU A 1 97 ? -1.953 -5.957 13.165 1.00 91.06 97 LEU A CA 1
ATOM 711 C C . LEU A 1 97 ? -2.369 -4.762 14.028 1.00 91.06 97 LEU A C 1
ATOM 713 O O . LEU A 1 97 ? -1.871 -4.607 15.146 1.00 91.06 97 LEU A O 1
ATOM 717 N N . SER A 1 98 ? -3.282 -3.935 13.524 1.00 88.69 98 SER A N 1
ATOM 718 C CA . SER A 1 98 ? -3.772 -2.746 14.224 1.00 88.69 98 SER A CA 1
ATOM 719 C C . SER A 1 98 ? -4.736 -3.081 15.361 1.00 88.69 98 SER A C 1
ATOM 721 O O . SER A 1 98 ? -4.629 -2.489 16.434 1.00 88.69 98 SER A O 1
ATOM 723 N N . GLU A 1 99 ? -5.610 -4.068 15.177 1.00 87.25 99 GLU A N 1
ATOM 724 C CA . GLU A 1 99 ? -6.678 -4.400 16.123 1.00 87.25 99 GLU A CA 1
ATOM 725 C C . GLU A 1 99 ? -6.244 -5.392 17.220 1.00 87.25 99 GLU A C 1
ATOM 727 O O . GLU A 1 99 ? -6.772 -5.360 18.334 1.00 87.25 99 GLU A O 1
ATOM 732 N N . VAL A 1 100 ? -5.278 -6.282 16.951 1.00 87.56 100 VAL A N 1
ATOM 733 C CA . VAL A 1 100 ? -4.771 -7.264 17.938 1.00 87.56 100 VAL A CA 1
ATOM 734 C C . VAL A 1 100 ? -3.543 -6.737 18.684 1.00 87.56 100 VAL A C 1
ATOM 736 O O . VAL A 1 100 ? -3.455 -6.853 19.910 1.00 87.56 100 VAL A O 1
ATOM 739 N N . TYR A 1 101 ? -2.602 -6.128 17.958 1.00 85.31 101 TYR A N 1
ATOM 740 C CA . TYR A 1 101 ? -1.307 -5.688 18.500 1.00 85.31 101 TYR A CA 1
ATOM 741 C C . TYR A 1 101 ? -1.194 -4.162 18.640 1.00 85.31 101 TYR A C 1
ATOM 743 O O . TYR A 1 101 ? -0.171 -3.639 19.100 1.00 85.31 101 TYR A O 1
ATOM 751 N N . GLY A 1 102 ? -2.253 -3.434 18.283 1.00 85.69 102 GLY A N 1
ATOM 752 C CA . GLY A 1 102 ? -2.368 -1.997 18.480 1.00 85.69 102 GLY A CA 1
ATOM 753 C C . GLY A 1 102 ? -1.520 -1.162 17.527 1.00 85.69 102 GLY A C 1
ATOM 754 O O . GLY A 1 102 ? -0.749 -1.650 16.698 1.00 85.69 102 GLY A O 1
ATOM 755 N N . PHE A 1 103 ? -1.602 0.156 17.715 1.00 85.62 103 PHE A N 1
ATOM 756 C CA . PHE A 1 103 ? -0.892 1.135 16.889 1.00 85.62 103 PHE A CA 1
ATOM 757 C C . PHE A 1 103 ? 0.624 0.896 16.827 1.00 85.62 103 PHE A C 1
ATOM 759 O O . PHE A 1 103 ? 1.244 1.077 15.782 1.00 85.62 103 PHE A O 1
ATOM 766 N N . ARG A 1 104 ? 1.245 0.466 17.935 1.00 85.50 104 ARG A N 1
ATOM 767 C CA . ARG A 1 104 ? 2.690 0.182 17.971 1.00 85.50 104 ARG A CA 1
ATOM 768 C C . ARG A 1 104 ? 3.057 -1.023 17.099 1.00 85.50 104 ARG A C 1
ATOM 770 O O . ARG A 1 104 ? 4.087 -0.963 16.430 1.00 85.50 104 ARG A O 1
ATOM 777 N N . GLY A 1 105 ? 2.237 -2.078 17.103 1.00 85.31 105 GLY A N 1
ATOM 778 C CA . GLY A 1 105 ? 2.424 -3.266 16.268 1.00 85.31 105 GLY A CA 1
ATOM 779 C C . GLY A 1 105 ? 2.250 -2.947 14.785 1.00 85.31 105 GLY A C 1
ATOM 780 O O . GLY A 1 105 ? 3.173 -3.165 14.002 1.00 85.31 105 GLY A O 1
ATOM 781 N N . ALA A 1 106 ? 1.128 -2.319 14.422 1.00 90.25 106 ALA A N 1
ATOM 782 C CA . ALA A 1 106 ? 0.865 -1.888 13.048 1.00 90.25 106 ALA A CA 1
ATOM 783 C C . ALA A 1 106 ? 1.943 -0.932 12.512 1.00 90.25 106 ALA A C 1
ATOM 785 O O . ALA A 1 106 ? 2.482 -1.145 11.427 1.00 90.25 106 ALA A O 1
ATOM 786 N N . ARG A 1 107 ? 2.345 0.079 13.298 1.00 93.44 107 ARG A N 1
ATOM 787 C CA . ARG A 1 107 ? 3.412 1.012 12.907 1.00 93.44 107 ARG A CA 1
ATOM 788 C C . ARG A 1 107 ? 4.744 0.298 12.678 1.00 93.44 107 ARG A C 1
ATOM 790 O O . ARG A 1 107 ? 5.454 0.648 11.741 1.00 93.44 107 ARG A O 1
ATOM 797 N N . ARG A 1 108 ? 5.097 -0.685 13.516 1.00 93.12 108 ARG A N 1
ATOM 798 C CA . ARG A 1 108 ? 6.307 -1.498 13.306 1.00 93.12 108 ARG A CA 1
ATOM 799 C C . ARG A 1 108 ? 6.234 -2.276 11.996 1.00 93.12 108 ARG A C 1
ATOM 801 O O . ARG A 1 108 ? 7.219 -2.266 11.270 1.00 93.12 108 ARG A O 1
ATOM 808 N N . ALA A 1 109 ? 5.093 -2.888 11.681 1.00 94.94 109 ALA A N 1
ATOM 809 C CA . ALA A 1 109 ? 4.924 -3.651 10.448 1.00 94.94 109 ALA A CA 1
ATOM 810 C C . ALA A 1 109 ? 5.040 -2.791 9.190 1.00 94.94 109 ALA A C 1
ATOM 812 O O . ALA A 1 109 ? 5.795 -3.135 8.284 1.00 94.94 109 ALA A O 1
ATOM 813 N N . VAL A 1 110 ? 4.386 -1.630 9.177 1.00 95.06 110 VAL A N 1
ATOM 814 C CA . VAL A 1 110 ? 4.499 -0.653 8.087 1.00 95.06 110 VAL A CA 1
ATOM 815 C C . VAL A 1 110 ? 5.945 -0.191 7.905 1.00 95.06 110 VAL A C 1
ATOM 817 O O . VAL A 1 110 ? 6.472 -0.242 6.797 1.00 95.06 110 VAL A O 1
ATOM 820 N N . LEU A 1 111 ? 6.609 0.240 8.985 1.00 96.38 111 LEU A N 1
ATOM 821 C CA . LEU A 1 111 ? 7.986 0.736 8.904 1.00 96.38 111 LEU A CA 1
ATOM 822 C C . LEU A 1 111 ? 8.961 -0.358 8.464 1.00 96.38 111 LEU A C 1
ATOM 824 O O . LEU A 1 111 ? 9.811 -0.098 7.619 1.00 96.38 111 LEU A O 1
ATOM 828 N N . ALA A 1 112 ? 8.826 -1.575 8.998 1.00 97.31 112 ALA A N 1
ATOM 829 C CA . ALA A 1 112 ? 9.637 -2.714 8.584 1.00 97.31 112 ALA A CA 1
ATOM 830 C C . ALA A 1 112 ? 9.396 -3.057 7.108 1.00 97.31 112 ALA A C 1
ATOM 832 O O . ALA A 1 112 ? 10.352 -3.241 6.362 1.00 97.31 112 ALA A O 1
ATOM 833 N N . GLY A 1 113 ? 8.136 -3.076 6.668 1.00 96.94 113 GLY A N 1
ATOM 834 C CA . GLY A 1 113 ? 7.766 -3.378 5.289 1.00 96.94 113 GLY A CA 1
ATOM 835 C C . GLY A 1 113 ? 8.364 -2.389 4.292 1.00 96.94 113 GLY A C 1
ATOM 836 O O . GLY A 1 113 ? 8.974 -2.802 3.304 1.00 96.94 113 GLY A O 1
ATOM 837 N N . PHE A 1 114 ? 8.250 -1.086 4.564 1.00 97.50 114 PHE A N 1
ATOM 838 C CA . PHE A 1 114 ? 8.862 -0.063 3.716 1.00 97.50 114 PHE A CA 1
ATOM 839 C C . PHE A 1 114 ? 10.390 -0.077 3.791 1.00 97.50 114 PHE A C 1
ATOM 841 O O . PHE A 1 114 ? 11.032 0.031 2.751 1.00 97.50 114 PHE A O 1
ATOM 848 N N . ALA A 1 115 ? 10.988 -0.270 4.970 1.00 98.00 115 ALA A N 1
ATOM 849 C CA . ALA A 1 115 ? 12.443 -0.365 5.104 1.00 98.00 115 ALA A CA 1
ATOM 850 C C . ALA A 1 115 ? 13.013 -1.544 4.300 1.00 98.00 115 ALA A C 1
ATOM 852 O O . ALA A 1 115 ? 13.979 -1.375 3.556 1.00 98.00 115 ALA A O 1
ATOM 853 N N . VAL A 1 116 ? 12.380 -2.718 4.391 1.00 97.94 116 VAL A N 1
ATOM 854 C CA . VAL A 1 116 ? 12.757 -3.902 3.608 1.00 97.94 116 VAL A CA 1
ATOM 855 C C . VAL A 1 116 ? 12.510 -3.674 2.119 1.00 97.94 116 VAL A C 1
ATOM 857 O O . VAL A 1 116 ? 13.363 -4.035 1.316 1.00 97.94 116 VAL A O 1
ATOM 860 N N . SER A 1 117 ? 11.407 -3.026 1.733 1.00 97.50 117 SER A N 1
ATOM 861 C CA . SER A 1 117 ? 11.129 -2.699 0.326 1.00 97.50 117 SER A CA 1
ATOM 862 C C . SER A 1 117 ? 12.168 -1.746 -0.269 1.00 97.50 117 SER A C 1
ATOM 864 O O . SER A 1 117 ? 12.606 -1.952 -1.396 1.00 97.50 117 SER A O 1
ATOM 866 N N . ILE A 1 118 ? 12.606 -0.734 0.487 1.00 98.00 118 ILE A N 1
ATOM 867 C CA . ILE A 1 118 ? 13.670 0.192 0.075 1.00 98.00 118 ILE A CA 1
ATOM 868 C C . ILE A 1 118 ? 15.001 -0.551 -0.049 1.00 98.00 118 ILE A C 1
ATOM 870 O O . ILE A 1 118 ? 15.680 -0.422 -1.066 1.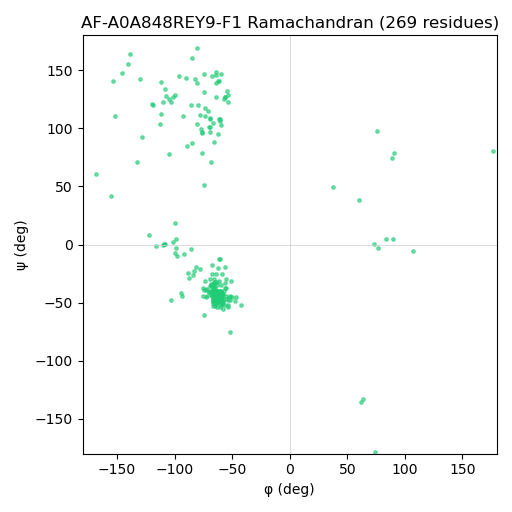00 98.00 118 ILE A O 1
ATOM 874 N N . LEU A 1 119 ? 15.366 -1.360 0.950 1.00 97.94 119 LEU A N 1
ATOM 875 C CA . LEU A 1 119 ? 16.593 -2.153 0.907 1.00 97.94 119 LEU A CA 1
ATOM 876 C C . LEU A 1 119 ? 16.595 -3.099 -0.300 1.00 97.94 119 LEU A C 1
ATOM 878 O O . LEU A 1 119 ? 17.540 -3.090 -1.084 1.00 97.94 119 LEU A O 1
ATOM 882 N N . ALA A 1 120 ? 15.523 -3.871 -0.479 1.00 96.56 120 ALA A N 1
ATOM 883 C CA . ALA A 1 120 ? 15.367 -4.778 -1.607 1.00 96.56 120 ALA A CA 1
ATOM 884 C C . ALA A 1 120 ? 15.430 -4.022 -2.937 1.00 96.56 120 ALA A C 1
ATOM 886 O O . ALA A 1 120 ? 16.130 -4.453 -3.845 1.00 96.56 120 ALA A O 1
ATOM 887 N N . SER A 1 121 ? 14.770 -2.867 -3.040 1.00 96.81 121 SER A N 1
ATOM 888 C CA . SER A 1 121 ? 14.827 -2.017 -4.226 1.00 96.81 121 SER A CA 1
ATOM 889 C C . SER A 1 121 ? 16.248 -1.577 -4.569 1.00 96.81 121 SER A C 1
ATOM 891 O O . SER A 1 121 ? 16.598 -1.579 -5.745 1.00 96.81 121 SER A O 1
ATOM 893 N N . ILE A 1 122 ? 17.055 -1.183 -3.583 1.00 97.31 122 ILE A N 1
ATOM 894 C CA . ILE A 1 122 ? 18.447 -0.778 -3.814 1.00 97.31 122 ILE A CA 1
ATOM 895 C C . ILE A 1 122 ? 19.264 -1.987 -4.271 1.00 97.31 122 ILE A C 1
ATOM 897 O O . ILE A 1 122 ? 19.961 -1.909 -5.278 1.00 97.31 122 ILE A O 1
ATOM 901 N N . LEU A 1 123 ? 19.152 -3.116 -3.568 1.00 97.62 123 LEU A N 1
ATOM 902 C CA . LEU A 1 123 ? 19.913 -4.325 -3.884 1.00 97.62 123 LEU A CA 1
ATOM 903 C C . LEU A 1 123 ? 19.565 -4.870 -5.273 1.00 97.62 123 LEU A C 1
ATOM 905 O O . LEU A 1 123 ? 20.464 -5.132 -6.068 1.00 97.62 123 LEU A O 1
ATOM 909 N N . PHE A 1 124 ? 18.278 -4.985 -5.601 1.00 96.44 124 PHE A N 1
ATOM 910 C CA . PHE A 1 124 ? 17.842 -5.438 -6.919 1.00 96.44 124 PHE A CA 1
ATOM 911 C C . PHE A 1 124 ? 18.236 -4.467 -8.030 1.00 96.44 124 PHE A C 1
ATOM 913 O O . PHE A 1 124 ? 18.630 -4.917 -9.101 1.00 96.44 124 PHE A O 1
ATOM 920 N N . TYR A 1 125 ? 18.192 -3.156 -7.778 1.00 95.62 125 TYR A N 1
ATOM 921 C CA . TYR A 1 125 ? 18.663 -2.166 -8.742 1.00 95.62 125 TYR A CA 1
ATOM 922 C C . TYR A 1 125 ? 20.170 -2.295 -9.007 1.00 95.62 125 TYR A C 1
ATOM 924 O O . TYR A 1 125 ? 20.588 -2.275 -10.161 1.00 95.62 125 TYR A O 1
ATOM 932 N N . LEU A 1 126 ? 20.984 -2.495 -7.964 1.00 96.19 126 LEU A N 1
ATOM 933 C CA . LEU A 1 126 ? 22.428 -2.716 -8.112 1.00 96.19 126 LEU A CA 1
ATOM 934 C C . LEU A 1 126 ? 22.740 -3.983 -8.916 1.00 96.19 126 LEU A C 1
ATOM 936 O O . LEU A 1 126 ? 23.636 -3.966 -9.755 1.00 96.19 126 LEU A O 1
ATOM 940 N N . VAL A 1 127 ? 21.983 -5.063 -8.700 1.00 95.56 127 VAL A N 1
ATOM 941 C CA . VAL A 1 127 ? 22.105 -6.288 -9.505 1.00 95.56 127 VAL A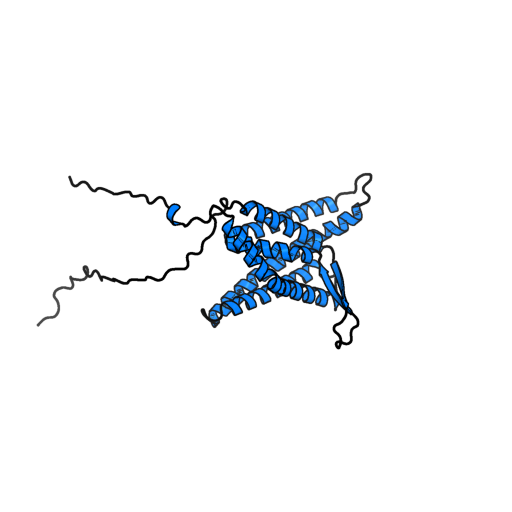 CA 1
ATOM 942 C C . VAL A 1 127 ? 21.655 -6.041 -10.947 1.00 95.56 127 VAL A C 1
ATOM 944 O O . VAL A 1 127 ? 22.307 -6.503 -11.875 1.00 95.56 127 VAL A O 1
ATOM 947 N N . ALA A 1 128 ? 20.584 -5.273 -11.155 1.00 94.25 128 ALA A N 1
ATOM 948 C CA . ALA A 1 128 ? 20.038 -4.982 -12.478 1.00 94.25 128 ALA A CA 1
ATOM 949 C C . ALA A 1 128 ? 20.975 -4.156 -13.376 1.00 94.25 128 ALA A C 1
ATOM 951 O O . ALA A 1 128 ? 20.908 -4.288 -14.595 1.00 94.25 128 ALA A O 1
ATOM 952 N N . ILE A 1 129 ? 21.831 -3.306 -12.801 1.00 94.38 129 ILE A N 1
ATOM 953 C CA . ILE A 1 129 ? 22.821 -2.514 -13.556 1.00 94.38 129 ILE A CA 1
ATOM 954 C C . ILE A 1 129 ? 24.181 -3.210 -13.694 1.00 94.38 129 ILE A C 1
ATOM 956 O O . ILE A 1 129 ? 25.056 -2.702 -14.397 1.00 94.38 129 ILE A O 1
ATOM 960 N N . ALA A 1 130 ? 24.394 -4.332 -13.003 1.00 94.50 130 ALA A N 1
ATOM 961 C CA . ALA A 1 130 ? 25.643 -5.074 -13.087 1.00 94.50 130 ALA A CA 1
ATOM 962 C C . ALA A 1 130 ? 25.805 -5.700 -14.488 1.00 94.50 130 ALA A C 1
ATOM 964 O O . ALA A 1 130 ? 24.812 -6.114 -15.093 1.00 94.50 130 ALA A O 1
ATOM 965 N N . PRO A 1 131 ? 27.038 -5.784 -15.024 1.00 93.94 131 PRO A N 1
ATOM 966 C CA . PRO A 1 131 ? 27.264 -6.371 -16.339 1.00 93.94 131 PRO A CA 1
ATOM 967 C C . PRO A 1 131 ? 26.855 -7.856 -16.356 1.00 93.94 131 PRO A C 1
ATOM 969 O O . PRO A 1 131 ? 27.130 -8.568 -15.384 1.00 93.94 131 PRO A O 1
ATOM 972 N N . PRO A 1 132 ? 26.229 -8.342 -17.445 1.00 94.75 132 PRO A N 1
ATOM 973 C CA . PRO A 1 132 ? 25.804 -9.732 -17.544 1.00 94.75 132 PRO A CA 1
ATOM 974 C C . PRO A 1 132 ? 27.006 -10.680 -17.534 1.00 94.75 132 PRO A C 1
ATOM 976 O O . PRO A 1 132 ? 28.031 -10.429 -18.173 1.00 94.75 132 PRO A O 1
ATOM 979 N N . GLY A 1 133 ? 26.869 -11.788 -16.808 1.00 94.12 133 GLY A N 1
ATOM 980 C CA . GLY A 1 133 ? 27.858 -12.862 -16.790 1.00 94.12 133 GLY A CA 1
ATOM 981 C C . GLY A 1 133 ? 27.731 -13.803 -17.997 1.00 94.12 133 GLY A C 1
ATOM 982 O O . GLY A 1 133 ? 26.735 -13.766 -18.725 1.00 94.12 133 GLY A O 1
ATOM 983 N N . PRO A 1 134 ? 28.712 -14.697 -18.214 1.00 94.88 134 PRO A N 1
ATOM 984 C CA . PRO A 1 134 ? 28.619 -15.720 -19.250 1.00 94.88 134 PRO A CA 1
ATOM 985 C C . PRO A 1 134 ? 27.361 -16.587 -19.078 1.00 94.88 134 PRO A C 1
ATOM 987 O O . PRO A 1 134 ? 27.141 -17.156 -18.011 1.00 94.88 134 PRO A O 1
ATOM 990 N N . GLY A 1 135 ? 26.553 -16.709 -20.135 1.00 91.38 135 GLY A N 1
ATOM 991 C CA . GLY A 1 135 ? 25.329 -17.520 -20.128 1.00 91.38 135 GLY A CA 1
ATOM 992 C C . GLY A 1 135 ? 24.084 -16.829 -19.560 1.00 91.38 135 GLY A C 1
ATOM 993 O O . GLY A 1 135 ? 23.037 -17.470 -19.474 1.00 91.38 135 GLY A O 1
ATOM 994 N N . ASP A 1 136 ? 24.158 -15.544 -19.200 1.00 92.31 136 ASP A N 1
ATOM 995 C CA . ASP A 1 136 ? 22.975 -14.778 -18.804 1.00 92.31 136 ASP A CA 1
ATOM 996 C C . ASP A 1 136 ? 22.104 -14.440 -20.025 1.00 92.31 136 ASP A C 1
ATOM 998 O O . ASP A 1 136 ? 22.466 -13.628 -20.877 1.00 92.31 136 ASP A O 1
ATOM 1002 N N . VAL A 1 137 ? 20.934 -15.075 -20.096 1.00 94.88 137 VAL A N 1
ATOM 1003 C CA . VAL A 1 137 ? 19.921 -14.851 -21.140 1.00 94.88 137 VAL A CA 1
ATOM 1004 C C . VAL A 1 137 ? 18.811 -13.891 -20.702 1.00 94.88 137 VAL A C 1
ATOM 1006 O O . VAL A 1 137 ? 17.997 -13.484 -21.526 1.00 94.88 137 VAL A O 1
ATOM 1009 N N . ASN A 1 138 ? 18.755 -13.529 -19.416 1.00 94.69 138 ASN A N 1
ATOM 1010 C CA . ASN A 1 138 ? 17.642 -12.789 -18.818 1.00 94.69 138 ASN A CA 1
ATOM 1011 C C . ASN A 1 138 ? 17.993 -11.346 -18.449 1.00 94.69 138 ASN A C 1
ATOM 1013 O O . ASN A 1 138 ? 17.112 -10.634 -17.968 1.00 94.69 138 ASN A O 1
ATOM 1017 N N . HIS A 1 139 ? 19.227 -10.901 -18.694 1.00 93.62 139 HIS A N 1
ATOM 1018 C CA . HIS A 1 139 ? 19.716 -9.564 -18.350 1.00 93.62 139 HIS A CA 1
ATOM 1019 C C . HIS A 1 139 ? 18.706 -8.441 -18.644 1.00 93.62 139 HIS A C 1
ATOM 1021 O O . HIS A 1 139 ? 18.337 -7.680 -17.751 1.00 93.62 139 HIS A O 1
ATOM 1027 N N . GLN A 1 140 ? 18.175 -8.388 -19.872 1.00 94.25 140 GLN A N 1
ATOM 1028 C CA . GLN A 1 140 ? 17.234 -7.341 -20.280 1.00 94.25 140 GLN A CA 1
ATOM 1029 C C . GLN A 1 140 ? 15.895 -7.421 -19.527 1.00 94.25 140 GLN A C 1
ATOM 1031 O O . GLN A 1 140 ? 15.358 -6.394 -19.113 1.00 94.25 140 GLN A O 1
ATOM 1036 N N . ALA A 1 141 ? 15.354 -8.625 -19.321 1.00 94.31 141 ALA A N 1
ATOM 1037 C CA . ALA A 1 141 ? 14.101 -8.813 -18.590 1.00 94.31 141 ALA A CA 1
ATOM 1038 C C . ALA A 1 141 ? 14.265 -8.474 -17.101 1.00 94.31 141 ALA A C 1
ATOM 1040 O O . ALA A 1 141 ? 13.410 -7.812 -16.512 1.00 94.31 141 ALA A O 1
ATOM 1041 N N . PHE A 1 142 ? 15.389 -8.880 -16.507 1.00 95.25 142 PHE A N 1
ATOM 1042 C CA . PHE A 1 142 ? 15.725 -8.565 -15.124 1.00 95.25 142 PHE A CA 1
ATOM 1043 C C . PHE A 1 142 ? 15.848 -7.050 -14.927 1.00 95.25 142 PHE A C 1
ATOM 1045 O O . PHE A 1 142 ? 15.241 -6.498 -14.010 1.00 95.25 142 PHE A O 1
ATOM 1052 N N . GLN A 1 143 ? 16.557 -6.364 -15.829 1.00 95.44 143 GLN A N 1
ATOM 1053 C CA . GLN A 1 143 ? 16.698 -4.911 -15.797 1.00 95.44 143 GLN A CA 1
ATOM 1054 C C . GLN A 1 143 ? 15.359 -4.189 -15.991 1.00 95.44 143 GLN A C 1
ATOM 1056 O O . GLN A 1 143 ? 15.092 -3.214 -15.291 1.00 95.44 143 GLN A O 1
ATOM 1061 N N . ALA A 1 144 ? 14.490 -4.676 -16.882 1.00 93.38 144 ALA A N 1
ATOM 1062 C CA . ALA A 1 144 ? 13.174 -4.081 -17.114 1.00 93.38 144 ALA A CA 1
ATOM 1063 C C . ALA A 1 144 ? 12.267 -4.150 -15.872 1.00 93.38 144 ALA A C 1
ATOM 1065 O O . ALA A 1 144 ? 11.610 -3.165 -15.537 1.00 93.38 144 ALA A O 1
ATOM 1066 N N . ILE A 1 145 ? 12.253 -5.286 -15.165 1.00 94.31 145 ILE A N 1
ATOM 1067 C CA . ILE A 1 145 ? 11.434 -5.468 -13.957 1.00 94.31 145 ILE A CA 1
ATOM 1068 C C . ILE A 1 145 ? 12.052 -4.699 -12.786 1.00 94.31 145 ILE A C 1
ATOM 1070 O O . ILE A 1 145 ? 11.440 -3.789 -12.227 1.00 94.31 145 ILE A O 1
ATOM 1074 N N . PHE A 1 146 ? 13.287 -5.038 -12.415 1.00 95.62 146 PHE A N 1
ATOM 1075 C CA . PHE A 1 146 ? 13.911 -4.534 -11.193 1.00 95.62 146 PHE A CA 1
ATOM 1076 C C . PHE A 1 146 ? 14.444 -3.105 -11.317 1.00 95.62 146 PHE A C 1
ATOM 1078 O O . PHE A 1 146 ? 14.559 -2.417 -10.306 1.00 95.62 146 PHE A O 1
ATOM 1085 N N . GLY A 1 147 ? 14.690 -2.614 -12.535 1.00 93.62 147 GLY A N 1
ATOM 1086 C CA . GLY A 1 147 ? 14.982 -1.202 -12.788 1.00 93.62 147 GLY A CA 1
ATOM 1087 C C . GLY A 1 147 ? 13.781 -0.285 -12.538 1.00 93.62 147 GLY A C 1
ATOM 1088 O O . GLY A 1 147 ? 13.963 0.883 -12.198 1.00 93.62 147 GLY A O 1
ATOM 1089 N N . PHE A 1 148 ? 12.555 -0.809 -12.642 1.00 94.12 148 PHE A N 1
ATOM 1090 C CA . PHE A 1 148 ? 11.326 -0.054 -12.386 1.00 94.12 148 PHE A CA 1
ATOM 1091 C C . PHE A 1 148 ? 10.891 -0.088 -10.907 1.00 94.12 148 PHE A C 1
ATOM 1093 O O . PHE A 1 148 ? 10.253 0.851 -10.429 1.00 94.12 148 PHE A O 1
ATOM 1100 N N . VAL A 1 149 ? 11.291 -1.114 -10.144 1.00 95.56 149 VAL A N 1
ATOM 1101 C CA . VAL A 1 149 ? 10.945 -1.278 -8.714 1.00 95.56 149 VAL A CA 1
ATOM 1102 C C . VAL A 1 149 ? 11.258 -0.046 -7.841 1.00 95.56 149 VAL A C 1
ATOM 1104 O O . VAL A 1 149 ? 10.378 0.327 -7.063 1.00 95.56 149 VAL A O 1
ATOM 1107 N N . PRO A 1 150 ? 12.417 0.646 -7.948 1.00 96.69 150 PRO A N 1
ATOM 1108 C CA . PRO A 1 150 ? 12.687 1.843 -7.141 1.00 96.69 150 PRO A CA 1
ATOM 1109 C C . PRO A 1 150 ? 11.638 2.933 -7.281 1.00 96.69 150 PRO A C 1
ATOM 1111 O O . PRO A 1 150 ? 11.257 3.576 -6.301 1.00 96.69 150 PRO A O 1
ATOM 1114 N N . ARG A 1 151 ? 11.124 3.102 -8.498 1.00 96.25 151 ARG A N 1
ATOM 1115 C CA . ARG A 1 151 ? 10.071 4.062 -8.787 1.00 96.25 151 ARG A CA 1
ATOM 1116 C C . ARG A 1 151 ? 8.758 3.671 -8.112 1.00 96.25 151 ARG A C 1
ATOM 1118 O O . ARG A 1 151 ? 8.100 4.527 -7.526 1.00 96.25 151 ARG A O 1
ATOM 1125 N N . VAL A 1 152 ? 8.407 2.387 -8.155 1.00 96.88 152 VAL A N 1
ATOM 1126 C CA . VAL A 1 152 ? 7.202 1.853 -7.507 1.00 96.88 152 VAL A CA 1
ATOM 1127 C C . VAL A 1 152 ? 7.297 1.965 -5.987 1.00 96.88 152 VAL A C 1
ATOM 1129 O O . VAL A 1 152 ? 6.363 2.444 -5.357 1.00 96.88 152 VAL A O 1
ATOM 1132 N N . VAL A 1 153 ? 8.434 1.611 -5.380 1.00 97.38 153 VAL A N 1
ATOM 1133 C CA . VAL A 1 153 ? 8.626 1.741 -3.925 1.00 97.38 153 VAL A CA 1
ATOM 1134 C C . VAL A 1 153 ? 8.544 3.205 -3.485 1.00 97.38 153 VAL A C 1
ATOM 1136 O O . VAL A 1 153 ? 7.910 3.502 -2.471 1.00 97.38 153 VAL A O 1
ATOM 1139 N N . ALA A 1 154 ? 9.131 4.132 -4.252 1.00 97.56 154 ALA A N 1
ATOM 1140 C CA . ALA A 1 154 ? 9.012 5.565 -3.990 1.00 97.56 154 ALA A CA 1
ATOM 1141 C C . ALA A 1 154 ? 7.553 6.043 -4.077 1.00 97.56 154 ALA A C 1
ATOM 1143 O O . ALA A 1 154 ? 7.102 6.794 -3.209 1.00 97.56 154 ALA A O 1
ATOM 1144 N N . ALA A 1 155 ? 6.803 5.568 -5.076 1.00 97.44 155 ALA A N 1
ATOM 1145 C CA . ALA A 1 155 ? 5.379 5.846 -5.222 1.00 97.44 155 ALA A CA 1
ATOM 1146 C C . ALA A 1 155 ? 4.566 5.313 -4.032 1.00 97.44 155 ALA A C 1
ATOM 1148 O O . ALA A 1 155 ? 3.786 6.066 -3.453 1.00 97.44 155 ALA A O 1
ATOM 1149 N N . SER A 1 156 ? 4.787 4.057 -3.626 1.00 96.81 156 SER A N 1
ATOM 1150 C CA . SER A 1 156 ? 4.113 3.426 -2.481 1.00 96.81 156 SER A CA 1
ATOM 1151 C C . SER A 1 156 ? 4.376 4.184 -1.185 1.00 96.81 156 SER A C 1
ATOM 1153 O O . SER A 1 156 ? 3.458 4.411 -0.403 1.00 96.81 156 SER A O 1
ATOM 1155 N N . LEU A 1 157 ? 5.623 4.605 -0.949 1.00 97.00 157 LEU A N 1
ATOM 1156 C CA . LEU A 1 157 ? 5.982 5.364 0.247 1.00 97.00 157 LEU A CA 1
ATOM 1157 C C . LEU A 1 157 ? 5.332 6.754 0.247 1.00 97.00 157 LEU A C 1
ATOM 1159 O O . LEU A 1 157 ? 4.774 7.168 1.263 1.00 97.00 157 LEU A O 1
ATOM 1163 N N . ALA A 1 158 ? 5.400 7.474 -0.877 1.00 97.44 158 ALA A N 1
ATOM 1164 C CA . ALA A 1 158 ? 4.835 8.814 -1.002 1.00 97.44 158 ALA A CA 1
ATOM 1165 C C . ALA A 1 158 ? 3.306 8.804 -0.867 1.00 97.44 158 ALA A C 1
ATOM 1167 O O . ALA A 1 158 ? 2.761 9.584 -0.083 1.00 97.44 158 ALA A O 1
ATOM 1168 N N . GLY A 1 159 ? 2.635 7.893 -1.579 1.00 96.94 159 GLY A N 1
ATOM 1169 C CA . GLY A 1 159 ? 1.192 7.679 -1.482 1.00 96.94 159 GLY A CA 1
ATOM 1170 C C . GLY A 1 159 ? 0.783 7.364 -0.049 1.00 96.94 159 GLY A C 1
ATOM 1171 O O . GLY A 1 159 ? -0.020 8.098 0.531 1.00 96.94 159 GLY A O 1
ATOM 1172 N N . TYR A 1 160 ? 1.436 6.374 0.571 1.00 95.19 160 TYR A N 1
ATOM 1173 C CA . TYR A 1 160 ? 1.111 5.952 1.928 1.00 95.19 160 TYR A CA 1
ATOM 1174 C C . TYR A 1 160 ? 1.280 7.092 2.937 1.00 95.19 160 TYR A C 1
ATOM 1176 O O . TYR A 1 160 ? 0.379 7.358 3.730 1.00 95.19 160 TYR A O 1
ATOM 1184 N N . VAL A 1 161 ? 2.417 7.796 2.921 1.00 96.50 161 VAL A N 1
ATOM 1185 C CA . VAL A 1 161 ? 2.686 8.872 3.886 1.00 96.50 161 VAL A CA 1
ATOM 1186 C C . VAL A 1 161 ? 1.681 10.009 3.728 1.00 96.50 161 VAL A C 1
ATOM 1188 O O . VAL A 1 161 ? 1.075 10.428 4.714 1.00 96.50 161 VAL A O 1
ATOM 1191 N N . VAL A 1 162 ? 1.476 10.507 2.508 1.00 97.44 162 VAL A N 1
ATOM 1192 C CA . VAL A 1 162 ? 0.584 11.651 2.285 1.00 97.44 162 VAL A CA 1
ATOM 1193 C C . VAL A 1 162 ? -0.877 11.258 2.505 1.00 97.44 162 VAL A C 1
ATOM 1195 O O . VAL A 1 162 ? -1.611 12.003 3.155 1.00 97.44 162 VAL A O 1
ATOM 1198 N N . GLY A 1 163 ? -1.288 10.076 2.045 1.00 96.25 163 GLY A N 1
ATOM 1199 C CA . GLY A 1 163 ? -2.631 9.538 2.252 1.00 96.25 163 GLY A CA 1
ATOM 1200 C C . GLY A 1 163 ? -2.962 9.358 3.733 1.00 96.25 163 GLY A C 1
ATOM 1201 O O . GLY A 1 163 ? -4.012 9.810 4.189 1.00 96.25 163 GLY A O 1
ATOM 1202 N N . GLN A 1 164 ? -2.042 8.794 4.525 1.00 94.38 164 GLN A N 1
ATOM 1203 C CA . GLN A 1 164 ? -2.227 8.635 5.973 1.00 94.38 164 GLN A CA 1
ATOM 1204 C C . GLN A 1 164 ? -2.284 9.977 6.710 1.00 94.38 164 GLN A C 1
ATOM 1206 O O . GLN A 1 164 ? -3.132 10.168 7.587 1.00 94.38 164 GLN A O 1
ATOM 1211 N N . LEU A 1 165 ? -1.421 10.932 6.349 1.00 95.19 165 LEU A N 1
ATOM 1212 C CA . LEU A 1 165 ? -1.456 12.278 6.925 1.00 95.19 165 LEU A CA 1
ATOM 1213 C C . LEU A 1 165 ? -2.773 12.989 6.603 1.00 95.19 165 LEU A C 1
ATOM 1215 O O . LEU A 1 165 ? -3.363 13.619 7.483 1.00 95.19 165 LEU A O 1
ATOM 1219 N N . LEU A 1 166 ? -3.258 12.867 5.366 1.00 94.81 166 LEU A N 1
ATOM 1220 C CA . LEU A 1 166 ? -4.509 13.486 4.955 1.00 94.81 166 LEU A CA 1
ATOM 1221 C C . LEU A 1 166 ? -5.719 12.820 5.613 1.00 94.81 166 LEU A C 1
ATOM 1223 O O . LEU A 1 166 ? -6.599 13.537 6.085 1.00 94.81 166 LEU A O 1
ATOM 1227 N N . ASN A 1 167 ? -5.734 11.489 5.726 1.00 95.88 167 ASN A N 1
ATOM 1228 C CA . ASN A 1 167 ? -6.747 10.760 6.490 1.00 95.88 167 ASN A CA 1
ATOM 1229 C C . ASN A 1 167 ? -6.817 11.306 7.926 1.00 95.88 167 ASN A C 1
ATOM 1231 O O . ASN A 1 167 ? -7.861 11.789 8.370 1.00 95.88 167 ASN A O 1
ATOM 1235 N N . ALA A 1 168 ? -5.680 11.352 8.628 1.00 92.44 168 ALA A N 1
ATOM 1236 C CA . ALA A 1 168 ? -5.615 11.875 9.991 1.00 92.44 168 ALA A CA 1
ATOM 1237 C C . ALA A 1 168 ? -6.074 13.345 10.092 1.00 92.44 168 ALA A C 1
ATOM 1239 O O . ALA A 1 168 ? -6.808 13.701 11.019 1.00 92.44 168 ALA A O 1
ATOM 1240 N N . LEU A 1 169 ? -5.692 14.198 9.136 1.00 94.56 169 LEU A N 1
ATOM 1241 C CA . LEU A 1 169 ? -6.077 15.612 9.097 1.00 94.56 169 LEU A CA 1
ATOM 1242 C C . LEU A 1 169 ? -7.583 15.783 8.880 1.00 94.56 169 LEU A C 1
ATOM 1244 O O . LEU A 1 169 ? -8.232 16.518 9.631 1.00 94.56 169 LEU A O 1
ATOM 1248 N N . VAL A 1 170 ? -8.145 15.112 7.870 1.00 93.81 170 VAL A N 1
ATOM 1249 C CA . VAL A 1 170 ? -9.578 15.160 7.534 1.00 93.81 170 VAL A CA 1
ATOM 1250 C C . VAL A 1 170 ? -10.399 14.669 8.706 1.00 93.81 170 VAL A C 1
ATOM 1252 O O . VAL A 1 170 ? -11.359 15.341 9.089 1.00 93.81 170 VAL A O 1
ATOM 1255 N N . LEU A 1 171 ? -9.960 13.570 9.328 1.00 92.56 171 LEU A N 1
ATOM 1256 C CA . LEU A 1 171 ? -10.498 13.092 10.584 1.00 92.56 171 LEU A CA 1
ATOM 1257 C C . LEU A 1 171 ? -10.474 14.267 11.572 1.00 92.56 171 LEU A C 1
ATOM 1259 O O . LEU A 1 171 ? -11.525 14.867 11.799 1.00 92.56 171 LEU A O 1
ATOM 1263 N N . VAL A 1 172 ? -9.331 14.675 12.128 1.00 92.62 172 VAL A N 1
ATOM 1264 C CA . VAL A 1 172 ? -9.254 15.715 13.183 1.00 92.62 172 VAL A CA 1
ATOM 1265 C C . VAL A 1 172 ? -10.102 16.960 12.873 1.00 92.62 172 VAL A C 1
ATOM 1267 O O . VAL A 1 172 ? -10.888 17.385 13.725 1.00 92.62 172 VAL A O 1
ATOM 1270 N N . LYS A 1 173 ? -10.046 17.478 11.640 1.00 92.69 173 LYS A N 1
ATOM 1271 C CA . LYS A 1 173 ? -10.830 18.640 11.192 1.00 92.69 173 LYS A CA 1
ATOM 1272 C C . LYS A 1 173 ? -12.340 18.415 11.293 1.00 92.69 173 LYS A C 1
ATOM 1274 O O . LYS A 1 173 ? -13.060 19.299 11.754 1.00 92.69 173 LYS A O 1
ATOM 1279 N N . MET A 1 174 ? -12.835 17.247 10.891 1.00 91.31 174 MET A N 1
ATOM 1280 C CA . MET A 1 174 ? -14.254 16.924 11.010 1.00 91.31 174 MET A CA 1
ATOM 1281 C C . MET A 1 174 ? -14.688 16.761 12.478 1.00 91.31 174 MET A C 1
ATOM 1283 O O . MET A 1 174 ? -15.780 17.206 12.809 1.00 91.31 174 MET A O 1
ATOM 1287 N N . LYS A 1 175 ? -13.848 16.225 13.387 1.00 90.00 175 LYS A N 1
ATOM 1288 C CA . LYS A 1 175 ? -14.215 16.108 14.826 1.00 90.00 175 LYS A CA 1
ATOM 1289 C C . LYS A 1 175 ? -14.310 17.469 15.484 1.00 90.00 175 LYS A C 1
ATOM 1291 O O . LYS A 1 175 ? -15.201 17.673 16.296 1.00 90.00 175 LYS A O 1
ATOM 1296 N N . GLY A 1 176 ? -13.461 18.414 15.083 1.00 90.88 176 GLY A N 1
ATOM 1297 C CA . GLY A 1 176 ? -13.599 19.806 15.511 1.00 90.88 176 GLY A CA 1
ATOM 1298 C C . GLY A 1 176 ? -14.944 20.434 15.120 1.00 90.88 176 GLY A C 1
ATOM 1299 O O . GLY A 1 176 ? -15.395 21.350 15.796 1.00 90.88 176 GLY A O 1
ATOM 1300 N N . ARG A 1 177 ? -15.607 19.936 14.064 1.00 89.19 177 ARG A N 1
ATOM 1301 C CA . ARG A 1 177 ? -16.911 20.438 13.595 1.00 89.19 177 ARG A CA 1
ATOM 1302 C C . ARG A 1 177 ? -18.102 19.660 14.150 1.00 89.19 177 ARG A C 1
ATOM 1304 O O . ARG A 1 177 ? -19.114 20.263 14.479 1.00 89.19 177 ARG A O 1
ATOM 1311 N N . THR A 1 178 ? -18.007 18.333 14.214 1.00 86.75 178 THR A N 1
ATOM 1312 C CA . THR A 1 178 ? -19.133 17.455 14.580 1.00 86.75 178 THR A CA 1
ATOM 1313 C C . THR A 1 178 ? -19.100 16.997 16.040 1.00 86.75 178 THR A C 1
ATOM 1315 O O . THR A 1 178 ? -20.056 16.375 16.506 1.00 86.75 178 THR A O 1
ATOM 1318 N N . GLY A 1 179 ? -18.024 17.291 16.777 1.00 85.00 179 GLY A N 1
ATOM 1319 C CA . GLY A 1 179 ? -17.808 16.774 18.126 1.00 85.00 179 GLY A CA 1
ATOM 1320 C C . GLY A 1 179 ? -17.711 15.246 18.125 1.00 85.00 179 GLY A C 1
ATOM 1321 O O . GLY A 1 179 ? -17.057 14.651 17.268 1.00 85.00 179 GLY A O 1
ATOM 1322 N N . GLU A 1 180 ? -18.379 14.599 19.080 1.00 86.69 180 GLU A N 1
ATOM 1323 C CA . GLU A 1 180 ? -18.454 13.130 19.168 1.00 86.69 180 GLU A CA 1
ATOM 1324 C C . GLU A 1 180 ? -19.587 12.524 18.323 1.00 86.69 180 GLU A C 1
ATOM 1326 O O . GLU A 1 180 ? -19.707 11.304 18.211 1.00 86.69 180 GLU A O 1
ATOM 1331 N N . ARG A 1 181 ? -20.412 13.363 17.683 1.00 80.62 181 ARG A N 1
ATOM 1332 C CA . ARG A 1 181 ? -21.491 12.899 16.805 1.00 80.62 181 ARG A CA 1
ATOM 1333 C C . ARG A 1 181 ? -20.911 12.397 15.477 1.00 80.62 181 ARG A C 1
ATOM 1335 O O . ARG A 1 181 ? -19.932 12.945 14.969 1.00 80.62 181 ARG A O 1
ATOM 1342 N N . PHE A 1 182 ? -21.554 11.380 14.896 1.00 84.69 182 PHE A N 1
ATOM 1343 C CA . PHE A 1 182 ? -21.236 10.821 13.571 1.00 84.69 182 PHE A CA 1
ATOM 1344 C C . PHE A 1 182 ? -19.815 10.240 13.409 1.00 84.69 182 PHE A C 1
ATOM 1346 O O . PHE A 1 182 ? -19.212 10.359 12.342 1.00 84.69 182 PHE A O 1
ATOM 1353 N N . LEU A 1 183 ? -19.281 9.566 14.437 1.00 83.75 183 LEU A N 1
ATOM 1354 C CA . LEU A 1 183 ? -17.953 8.930 14.395 1.00 83.75 183 LEU A CA 1
ATOM 1355 C C . LEU A 1 183 ? -17.751 8.034 13.161 1.00 83.75 183 LEU A C 1
ATOM 1357 O O . LEU A 1 183 ? -16.731 8.159 12.488 1.00 83.75 183 LEU A O 1
ATOM 1361 N N . TRP A 1 184 ? -18.742 7.201 12.834 1.00 83.75 184 TRP A N 1
ATOM 1362 C CA . TRP A 1 184 ? -18.670 6.260 11.714 1.00 83.75 184 TRP A CA 1
ATOM 1363 C C . TRP A 1 184 ? -18.533 6.961 10.357 1.00 83.75 184 TRP A C 1
ATOM 1365 O O . TRP A 1 184 ? -17.589 6.700 9.616 1.00 83.75 184 TRP A O 1
ATOM 1375 N N . GLY A 1 185 ? -19.402 7.939 10.072 1.00 85.88 185 GLY A N 1
ATOM 1376 C CA . GLY A 1 185 ? -19.338 8.703 8.822 1.00 85.88 185 GLY A CA 1
ATOM 1377 C C . GLY A 1 185 ? -18.026 9.475 8.671 1.00 85.88 185 GLY A C 1
ATOM 1378 O O . GLY A 1 185 ? -17.511 9.629 7.569 1.00 85.88 185 GLY A O 1
ATOM 1379 N N . ARG A 1 186 ? -17.441 9.909 9.789 1.00 89.69 186 ARG A N 1
ATOM 1380 C CA . ARG A 1 186 ? -16.162 10.614 9.802 1.00 89.69 186 ARG A CA 1
ATOM 1381 C C . ARG A 1 186 ? -14.972 9.704 9.510 1.00 89.69 186 ARG A C 1
ATOM 1383 O O . ARG A 1 186 ? -14.059 10.142 8.822 1.00 89.69 186 ARG A O 1
ATOM 1390 N N . MET A 1 187 ? -14.987 8.475 10.029 1.00 85.69 187 MET A N 1
ATOM 1391 C CA . MET A 1 187 ? -13.957 7.468 9.748 1.00 85.69 187 MET A CA 1
ATOM 1392 C C . MET A 1 187 ? -13.984 7.037 8.284 1.00 85.69 187 MET A C 1
ATOM 1394 O O . MET A 1 187 ? -12.934 6.956 7.657 1.00 85.69 187 MET A O 1
ATOM 1398 N N . ILE A 1 188 ? -15.176 6.827 7.720 1.00 88.81 188 ILE A N 1
ATOM 1399 C CA . ILE A 1 188 ? -15.317 6.483 6.300 1.00 88.81 188 ILE A CA 1
ATOM 1400 C C . ILE A 1 188 ? -14.856 7.647 5.428 1.00 88.81 188 ILE A C 1
ATOM 1402 O O . ILE A 1 188 ? -14.003 7.469 4.569 1.00 88.81 188 ILE A O 1
ATOM 1406 N N . ALA A 1 189 ? -15.364 8.858 5.675 1.00 90.44 189 ALA A N 1
ATOM 1407 C CA . ALA A 1 189 ? -15.006 10.020 4.869 1.00 90.44 189 ALA A CA 1
ATOM 1408 C C . ALA A 1 189 ? -13.498 10.309 4.894 1.00 90.44 189 ALA A C 1
ATOM 1410 O O . ALA A 1 189 ? -12.918 10.624 3.858 1.00 90.44 189 ALA A O 1
ATOM 1411 N N . SER A 1 190 ? -12.850 10.195 6.057 1.00 90.38 190 SER A N 1
ATOM 1412 C CA . SER A 1 190 ? -11.409 10.421 6.152 1.00 90.38 190 SER A CA 1
ATOM 1413 C C . SER A 1 190 ? -10.600 9.332 5.447 1.00 90.38 190 SER A C 1
ATOM 1415 O O . SER A 1 190 ? -9.593 9.650 4.815 1.00 90.38 190 SER A O 1
ATOM 1417 N N . THR A 1 191 ? -11.066 8.082 5.499 1.00 90.31 191 THR A N 1
ATOM 1418 C CA . THR A 1 191 ? -10.438 6.946 4.811 1.00 90.31 191 THR A CA 1
ATOM 1419 C C . THR A 1 191 ? -10.546 7.102 3.301 1.00 90.31 191 THR A C 1
ATOM 1421 O O . THR A 1 191 ? -9.516 7.131 2.640 1.00 90.31 191 THR A O 1
ATOM 1424 N N . LEU A 1 192 ? -11.744 7.367 2.769 1.00 93.56 192 LEU A N 1
ATOM 1425 C CA . LEU A 1 192 ? -11.963 7.607 1.337 1.00 93.56 192 LEU A CA 1
ATOM 1426 C C . LEU A 1 192 ? -11.087 8.747 0.794 1.00 93.56 192 LEU A C 1
ATOM 1428 O O . LEU A 1 192 ? -10.465 8.620 -0.256 1.00 93.56 192 LEU A O 1
ATOM 1432 N N . VAL A 1 193 ? -10.984 9.863 1.524 1.00 95.19 193 VAL A N 1
ATOM 1433 C CA . VAL A 1 193 ? -10.118 10.981 1.110 1.00 95.19 193 VAL A CA 1
ATOM 1434 C C . VAL A 1 193 ? -8.635 10.599 1.171 1.00 95.19 193 VAL A C 1
ATOM 1436 O O . VAL A 1 193 ? -7.870 10.971 0.280 1.00 95.19 193 VAL A O 1
ATOM 1439 N N . GLY A 1 194 ? -8.221 9.859 2.202 1.00 94.44 194 GLY A N 1
ATOM 1440 C CA . GLY A 1 194 ? -6.857 9.349 2.326 1.00 94.44 194 GLY A CA 1
ATOM 1441 C C . GLY A 1 194 ? -6.482 8.396 1.192 1.00 94.44 194 GLY A C 1
ATOM 1442 O O . GLY A 1 194 ? -5.436 8.579 0.574 1.00 94.44 194 GLY A O 1
ATOM 1443 N N . GLU A 1 195 ? -7.347 7.430 0.881 1.00 95.06 195 GLU A N 1
ATOM 1444 C CA . GLU A 1 195 ? -7.154 6.452 -0.195 1.00 95.06 195 GLU A CA 1
ATOM 1445 C C . GLU A 1 195 ? -7.159 7.088 -1.582 1.00 95.06 195 GLU A C 1
ATOM 1447 O O . GLU A 1 195 ? -6.392 6.673 -2.452 1.00 95.06 195 GLU A O 1
ATOM 1452 N N . LEU A 1 196 ? -7.985 8.117 -1.796 1.00 96.44 196 LEU A N 1
ATOM 1453 C CA . LEU A 1 196 ? -7.992 8.862 -3.049 1.00 96.44 196 LEU A CA 1
ATOM 1454 C C . LEU A 1 196 ? -6.628 9.507 -3.291 1.00 96.44 196 LEU A C 1
ATOM 1456 O O . LEU A 1 196 ? -6.060 9.371 -4.372 1.00 96.44 196 LEU A O 1
ATOM 1460 N N . VAL A 1 197 ? -6.085 10.191 -2.281 1.00 97.19 197 VAL A N 1
ATOM 1461 C CA . VAL A 1 197 ? -4.792 10.871 -2.414 1.00 97.19 197 VAL A CA 1
ATOM 1462 C C . VAL A 1 197 ? -3.630 9.887 -2.467 1.00 97.19 197 VAL A C 1
ATOM 1464 O O . VAL A 1 197 ? -2.730 10.092 -3.280 1.00 97.19 197 VAL A O 1
ATOM 1467 N N . ASP A 1 198 ? -3.672 8.806 -1.686 1.00 96.62 198 ASP A N 1
ATOM 1468 C CA . ASP A 1 198 ? -2.729 7.688 -1.808 1.00 96.62 198 ASP A CA 1
ATOM 1469 C C . ASP A 1 198 ? -2.698 7.154 -3.244 1.00 96.62 198 ASP A C 1
ATOM 1471 O O . ASP A 1 198 ? -1.641 7.100 -3.865 1.00 96.62 198 ASP A O 1
ATOM 1475 N N . THR A 1 199 ? -3.868 6.843 -3.805 1.00 95.62 199 THR A N 1
ATOM 1476 C CA . THR A 1 199 ? -3.994 6.249 -5.140 1.00 95.62 199 THR A CA 1
ATOM 1477 C C . THR A 1 199 ? -3.558 7.214 -6.233 1.00 95.62 199 THR A C 1
ATOM 1479 O O . THR A 1 199 ? -2.763 6.842 -7.090 1.00 95.62 199 THR A O 1
ATOM 1482 N N . VAL A 1 200 ? -4.002 8.472 -6.193 1.00 96.31 200 VAL A N 1
ATOM 1483 C CA . VAL A 1 200 ? -3.590 9.483 -7.178 1.00 96.31 200 VAL A CA 1
ATOM 1484 C C . VAL A 1 200 ? -2.076 9.684 -7.143 1.00 96.31 200 VAL A C 1
ATOM 1486 O O . VAL A 1 200 ? -1.443 9.688 -8.200 1.00 96.31 200 VAL A O 1
ATOM 1489 N N . LEU A 1 201 ? -1.473 9.817 -5.956 1.00 96.69 201 LEU A N 1
ATOM 1490 C CA . LEU A 1 201 ? -0.025 9.985 -5.834 1.00 96.69 201 LEU A CA 1
ATOM 1491 C C . LEU A 1 201 ? 0.731 8.739 -6.276 1.00 96.69 201 LEU A C 1
ATOM 1493 O O . LEU A 1 201 ? 1.695 8.867 -7.029 1.00 96.69 201 LEU A O 1
ATOM 1497 N N . PHE A 1 202 ? 0.283 7.554 -5.866 1.00 96.94 202 PHE A N 1
ATOM 1498 C CA . PHE A 1 202 ? 0.883 6.295 -6.281 1.00 96.94 202 PHE A CA 1
ATOM 1499 C C . PHE A 1 202 ? 0.868 6.158 -7.805 1.00 96.94 202 PHE A C 1
ATOM 1501 O O . PHE A 1 202 ? 1.926 6.040 -8.420 1.00 96.94 202 PHE A O 1
ATOM 1508 N N . CYS A 1 203 ? -0.306 6.260 -8.434 1.00 95.25 203 CYS A N 1
ATOM 1509 C CA . CYS A 1 203 ? -0.457 6.143 -9.882 1.00 95.25 203 CYS A CA 1
ATOM 1510 C C . CYS A 1 203 ? 0.379 7.194 -10.623 1.00 95.25 203 CYS A C 1
ATOM 1512 O O . CYS A 1 203 ? 1.051 6.868 -11.601 1.00 95.25 203 CYS A O 1
ATOM 1514 N N . THR A 1 204 ? 0.390 8.440 -10.137 1.00 95.19 204 THR A N 1
ATOM 1515 C CA . THR A 1 204 ? 1.179 9.521 -10.742 1.00 95.19 204 THR A CA 1
ATOM 1516 C C . THR A 1 204 ? 2.674 9.233 -10.637 1.00 95.19 204 THR A C 1
ATOM 1518 O O . THR A 1 204 ? 3.374 9.239 -11.643 1.00 95.19 204 THR A O 1
ATOM 1521 N N . VAL A 1 205 ? 3.199 8.947 -9.445 1.00 96.25 205 VAL A N 1
ATOM 1522 C CA . VAL A 1 205 ? 4.643 8.749 -9.264 1.00 96.25 205 VAL A CA 1
ATOM 1523 C C . VAL A 1 205 ? 5.109 7.472 -9.961 1.00 96.25 205 VAL A C 1
ATOM 1525 O O . VAL A 1 205 ? 6.120 7.513 -10.665 1.00 96.25 205 VAL A O 1
ATOM 1528 N N . ALA A 1 206 ? 4.363 6.371 -9.848 1.00 95.38 206 ALA A N 1
ATOM 1529 C CA . ALA A 1 206 ? 4.721 5.096 -10.460 1.00 95.38 206 ALA A CA 1
ATOM 1530 C C . ALA A 1 206 ? 4.651 5.147 -11.995 1.00 95.38 206 ALA A C 1
ATOM 1532 O O . ALA A 1 206 ? 5.572 4.672 -12.651 1.00 95.38 206 ALA A O 1
ATOM 1533 N N . PHE A 1 207 ? 3.623 5.774 -12.578 1.00 93.88 207 PHE A N 1
ATOM 1534 C CA . PHE A 1 207 ? 3.330 5.651 -14.013 1.00 93.88 207 PHE A CA 1
ATOM 1535 C C . PHE A 1 207 ? 3.309 6.968 -14.806 1.00 93.88 207 PHE A C 1
ATOM 1537 O O . PHE A 1 207 ? 3.000 6.946 -15.999 1.00 93.88 207 PHE A O 1
ATOM 1544 N N . ALA A 1 208 ? 3.700 8.111 -14.227 1.00 89.25 208 ALA A N 1
ATOM 1545 C CA . ALA A 1 208 ? 3.895 9.348 -14.996 1.00 89.25 208 ALA A CA 1
ATOM 1546 C C . ALA A 1 208 ? 4.848 9.133 -16.187 1.00 89.25 208 ALA A C 1
ATOM 1548 O O . ALA A 1 208 ? 5.951 8.601 -16.040 1.00 89.25 208 ALA A O 1
ATOM 1549 N N . GLY A 1 209 ? 4.423 9.538 -17.381 1.00 87.44 209 GLY A N 1
ATOM 1550 C CA . GLY A 1 209 ? 5.192 9.336 -18.613 1.00 87.44 209 GLY A CA 1
ATOM 1551 C C . GLY A 1 209 ? 5.227 7.889 -19.124 1.00 87.44 209 GLY A C 1
ATOM 1552 O O . GLY A 1 209 ? 5.845 7.648 -20.153 1.00 87.44 209 GLY A O 1
ATOM 1553 N N . VAL A 1 210 ? 4.568 6.944 -18.440 1.00 89.81 210 VAL A N 1
ATOM 1554 C CA . VAL A 1 210 ? 4.365 5.558 -18.903 1.00 89.81 210 VAL A CA 1
ATOM 1555 C C . VAL A 1 210 ? 2.938 5.384 -19.418 1.00 89.81 210 VAL A C 1
ATOM 1557 O O . VAL A 1 210 ? 2.736 4.881 -20.517 1.00 89.81 210 VAL A O 1
ATOM 1560 N N . ILE A 1 211 ? 1.952 5.847 -18.645 1.00 89.12 211 ILE A N 1
ATOM 1561 C CA . ILE A 1 211 ? 0.532 5.850 -19.016 1.00 89.12 211 ILE A CA 1
ATOM 1562 C C . ILE A 1 211 ? 0.094 7.307 -19.203 1.00 89.12 211 ILE A C 1
ATOM 1564 O O . ILE A 1 211 ? 0.503 8.183 -18.437 1.00 89.12 211 ILE A O 1
ATOM 1568 N N . SER A 1 212 ? -0.729 7.590 -20.215 1.00 89.00 212 SER A N 1
ATOM 1569 C CA . SER A 1 212 ? -1.195 8.951 -20.508 1.00 89.00 212 SER A CA 1
ATOM 1570 C C . SER A 1 212 ? -2.675 8.997 -20.896 1.00 89.00 212 SER A C 1
ATOM 1572 O O . SER A 1 212 ? -3.285 7.977 -21.206 1.00 89.00 212 SER A O 1
ATOM 1574 N N . GLY A 1 213 ? -3.261 10.196 -20.855 1.00 89.75 213 GLY A N 1
ATOM 1575 C CA . GLY A 1 213 ? -4.618 10.442 -21.341 1.00 89.75 213 GLY A CA 1
ATOM 1576 C C . GLY A 1 213 ? -5.700 9.681 -20.569 1.00 89.75 213 GLY A C 1
ATOM 1577 O O . GLY A 1 213 ? -5.734 9.703 -19.338 1.00 89.75 213 GLY A O 1
ATOM 1578 N N . ALA A 1 214 ? -6.610 9.047 -21.308 1.00 88.00 214 ALA A N 1
ATOM 1579 C CA . ALA A 1 214 ? -7.758 8.337 -20.749 1.00 88.00 214 ALA A CA 1
ATOM 1580 C C . ALA A 1 214 ? -7.353 7.093 -19.943 1.00 88.00 214 ALA A C 1
ATOM 1582 O O . ALA A 1 214 ? -7.953 6.834 -18.901 1.00 88.00 214 ALA A O 1
ATOM 1583 N N . ASP A 1 215 ? -6.306 6.380 -20.362 1.00 87.50 215 ASP A N 1
ATOM 1584 C CA . ASP A 1 215 ? -5.848 5.156 -19.692 1.00 87.50 215 ASP A CA 1
ATOM 1585 C C . ASP A 1 215 ? -5.299 5.446 -18.293 1.00 87.50 215 ASP A C 1
ATOM 1587 O O . ASP A 1 215 ? -5.497 4.664 -17.366 1.00 87.50 215 ASP A O 1
ATOM 1591 N N . PHE A 1 216 ? -4.668 6.610 -18.103 1.00 91.69 216 PHE A N 1
ATOM 1592 C CA . PHE A 1 216 ? -4.189 7.032 -16.787 1.00 91.69 216 PHE A CA 1
ATOM 1593 C C . PHE A 1 216 ? -5.358 7.265 -15.827 1.00 91.69 216 PHE A C 1
ATOM 1595 O O . PHE A 1 216 ? -5.350 6.776 -14.699 1.00 91.69 216 PHE A O 1
ATOM 1602 N N . TRP A 1 217 ? -6.385 7.986 -16.279 1.00 91.06 217 TRP A N 1
ATOM 1603 C CA . TRP A 1 217 ? -7.570 8.228 -15.461 1.00 91.06 217 TRP A CA 1
ATOM 1604 C C . TRP A 1 217 ? -8.368 6.952 -15.217 1.00 91.06 217 TRP A C 1
ATOM 1606 O O . TRP A 1 217 ? -8.858 6.762 -14.107 1.00 91.06 217 TRP A O 1
ATOM 1616 N N . ASN A 1 218 ? -8.447 6.056 -16.203 1.00 90.56 218 ASN A N 1
ATOM 1617 C CA . ASN A 1 218 ? -9.014 4.727 -16.012 1.00 90.56 218 ASN A CA 1
ATOM 1618 C C . ASN A 1 218 ? -8.265 3.972 -14.911 1.00 90.56 218 ASN A C 1
ATOM 1620 O O . ASN A 1 218 ? -8.904 3.475 -13.991 1.00 90.56 218 ASN A O 1
ATOM 1624 N N . TYR A 1 219 ? -6.934 3.951 -14.956 1.00 91.56 219 TYR A N 1
ATOM 1625 C CA . TYR A 1 219 ? -6.102 3.288 -13.958 1.00 91.56 219 TYR A CA 1
ATOM 1626 C C . TYR A 1 219 ? -6.299 3.870 -12.548 1.00 91.56 219 TYR A C 1
ATOM 1628 O O . TYR A 1 219 ? -6.514 3.122 -11.595 1.00 91.56 219 TYR A O 1
ATOM 1636 N N . VAL A 1 220 ? -6.321 5.201 -12.408 1.00 94.00 220 VAL A N 1
ATOM 1637 C CA . VAL A 1 220 ? -6.575 5.877 -11.121 1.00 94.00 220 VAL A CA 1
ATOM 1638 C C . VAL A 1 220 ? -7.967 5.547 -10.579 1.00 94.00 220 VAL A C 1
ATOM 1640 O O . VAL A 1 220 ? -8.109 5.177 -9.414 1.00 94.00 220 VAL A O 1
ATOM 1643 N N . VAL A 1 221 ? -9.004 5.684 -11.412 1.00 93.12 221 VAL A N 1
ATOM 1644 C CA . VAL A 1 221 ? -10.399 5.471 -11.001 1.00 93.12 221 VAL A CA 1
ATOM 1645 C C . VAL A 1 221 ? -10.651 4.001 -10.685 1.00 93.12 221 VAL A C 1
ATOM 1647 O O . VAL A 1 221 ? -11.248 3.697 -9.656 1.00 93.12 221 VAL A O 1
ATOM 1650 N N . THR A 1 222 ? -10.154 3.093 -11.525 1.00 91.50 222 THR A N 1
ATOM 1651 C CA . THR A 1 222 ? -10.238 1.646 -11.312 1.00 91.50 222 THR A CA 1
ATOM 1652 C C . THR A 1 222 ? -9.544 1.255 -10.017 1.00 91.50 222 THR A C 1
ATOM 1654 O O . THR A 1 222 ? -10.155 0.584 -9.192 1.00 91.50 222 THR A O 1
ATOM 1657 N N . GLY A 1 223 ? -8.311 1.722 -9.793 1.00 92.38 223 GLY A N 1
ATOM 1658 C CA . GLY A 1 223 ? -7.565 1.445 -8.568 1.00 92.38 223 GLY A CA 1
ATOM 1659 C C . GLY A 1 223 ? -8.277 1.956 -7.315 1.00 92.38 223 GLY A C 1
ATOM 1660 O O . GLY A 1 223 ? -8.386 1.227 -6.332 1.00 92.38 223 GLY A O 1
ATOM 1661 N N . TYR A 1 224 ? -8.823 3.173 -7.361 1.00 94.56 224 TYR A N 1
ATOM 1662 C CA . TYR A 1 224 ? -9.556 3.753 -6.235 1.00 94.56 224 TYR A CA 1
ATOM 1663 C C . TYR A 1 224 ? -10.852 2.987 -5.936 1.00 94.56 224 TYR A C 1
ATOM 1665 O O . TYR A 1 224 ? -11.074 2.571 -4.801 1.00 94.56 224 TYR A O 1
ATOM 1673 N N . ILE A 1 225 ? -11.680 2.726 -6.956 1.00 92.44 225 ILE A N 1
ATOM 1674 C CA . ILE A 1 225 ? -12.922 1.953 -6.798 1.00 92.44 225 ILE A CA 1
ATOM 1675 C C . ILE A 1 225 ? -12.619 0.536 -6.308 1.00 92.44 225 ILE A C 1
ATOM 1677 O O . ILE A 1 225 ? -13.331 0.026 -5.446 1.00 92.44 225 ILE A O 1
ATOM 1681 N N . TYR A 1 226 ? -11.565 -0.093 -6.829 1.00 91.12 226 TYR A N 1
ATOM 1682 C CA . TYR A 1 226 ? -11.130 -1.418 -6.407 1.00 91.12 226 TYR A CA 1
ATOM 1683 C C . TYR A 1 226 ? -10.737 -1.441 -4.929 1.00 91.12 226 TYR A C 1
ATOM 1685 O O . TYR A 1 226 ? -11.235 -2.295 -4.201 1.00 91.12 226 TYR A O 1
ATOM 1693 N N . LYS A 1 227 ? -9.907 -0.493 -4.466 1.00 91.81 227 LYS A N 1
ATOM 1694 C CA . LYS A 1 227 ? -9.497 -0.402 -3.055 1.00 91.81 227 LYS A CA 1
ATOM 1695 C C . LYS A 1 227 ? -10.697 -0.199 -2.130 1.00 91.81 227 LYS A C 1
ATOM 1697 O O . LYS A 1 227 ? -10.924 -1.035 -1.257 1.00 91.81 227 LYS A O 1
ATOM 1702 N N . CYS A 1 228 ? -11.522 0.818 -2.388 1.00 91.88 228 CYS A N 1
ATOM 1703 C CA . CYS A 1 228 ? -12.692 1.103 -1.555 1.00 91.88 228 CYS A CA 1
ATOM 1704 C C . CYS A 1 228 ? -13.726 -0.036 -1.598 1.00 91.88 228 CYS A C 1
ATOM 1706 O O . CYS A 1 228 ? -14.327 -0.394 -0.587 1.00 91.88 228 CYS A O 1
ATOM 1708 N N . GLY A 1 229 ? -13.960 -0.618 -2.778 1.00 90.31 229 GLY A N 1
ATOM 1709 C CA . GLY A 1 229 ? -14.891 -1.731 -2.954 1.00 90.31 229 GLY A CA 1
ATOM 1710 C C . GLY A 1 229 ? -14.419 -2.986 -2.226 1.00 90.31 229 GLY A C 1
ATOM 1711 O O . GLY A 1 229 ? -15.206 -3.632 -1.532 1.00 90.31 229 GLY A O 1
ATOM 1712 N N . LEU A 1 230 ? -13.126 -3.303 -2.325 1.00 89.69 230 LEU A N 1
ATOM 1713 C CA . LEU A 1 230 ? -12.531 -4.389 -1.562 1.00 89.69 230 LEU A CA 1
ATOM 1714 C C . LEU A 1 230 ? -12.604 -4.150 -0.066 1.00 89.69 230 LEU A C 1
ATOM 1716 O O . LEU A 1 230 ? -12.892 -5.103 0.643 1.00 89.69 230 LEU A O 1
ATOM 1720 N N . GLU A 1 231 ? -12.381 -2.929 0.415 1.00 87.56 231 GLU A N 1
ATOM 1721 C CA . GLU A 1 231 ? -12.515 -2.607 1.836 1.00 87.56 231 GLU A CA 1
ATOM 1722 C C . GLU A 1 231 ? -13.901 -3.021 2.352 1.00 87.56 231 GLU A C 1
ATOM 1724 O O . GLU A 1 231 ? -14.023 -3.750 3.336 1.00 87.56 231 GLU A O 1
ATOM 1729 N N . ILE A 1 232 ? -14.957 -2.656 1.622 1.00 87.06 232 ILE A N 1
ATOM 1730 C CA . ILE A 1 232 ? -16.343 -2.983 1.978 1.00 87.06 232 ILE A CA 1
ATOM 1731 C C . ILE A 1 232 ? -16.581 -4.501 1.980 1.00 87.06 232 ILE A C 1
ATOM 1733 O O . ILE A 1 232 ? -17.223 -5.024 2.894 1.00 87.06 232 ILE A O 1
ATOM 1737 N N . VAL A 1 233 ? -16.069 -5.219 0.976 1.00 89.69 233 VAL A N 1
ATOM 1738 C CA . VAL A 1 233 ? -16.270 -6.674 0.840 1.00 89.69 233 VAL A CA 1
ATOM 1739 C C . VAL A 1 233 ? -15.415 -7.465 1.836 1.00 89.69 233 VAL A C 1
ATOM 1741 O O . VAL A 1 233 ? -15.872 -8.472 2.377 1.00 89.69 233 VAL A O 1
ATOM 1744 N N . MET A 1 234 ? -14.185 -7.021 2.098 1.00 89.19 234 MET A N 1
ATOM 1745 C CA . MET A 1 234 ? -13.220 -7.700 2.963 1.00 89.19 234 MET A CA 1
ATOM 1746 C C . MET A 1 234 ? -13.417 -7.366 4.440 1.00 89.19 234 MET A C 1
ATOM 1748 O O . MET A 1 234 ? -13.122 -8.215 5.272 1.00 89.19 234 MET A O 1
ATOM 1752 N N . SER A 1 235 ? -13.974 -6.206 4.796 1.00 87.75 235 SER A N 1
ATOM 1753 C CA . SER A 1 235 ? -14.247 -5.825 6.190 1.00 87.75 235 SER A CA 1
ATOM 1754 C C . SER A 1 235 ? -14.950 -6.919 7.028 1.00 87.75 235 SER A C 1
ATOM 1756 O O . SER A 1 235 ? -14.446 -7.255 8.107 1.00 87.75 235 SER A O 1
ATOM 1758 N N . PRO A 1 236 ? -16.051 -7.571 6.578 1.00 89.12 236 PRO A N 1
ATOM 1759 C CA . PRO A 1 236 ? -16.661 -8.664 7.343 1.00 89.12 236 PRO A CA 1
ATOM 1760 C C . PRO A 1 236 ? -15.736 -9.878 7.508 1.00 89.12 236 PRO A C 1
ATOM 1762 O O . PRO A 1 236 ? -15.804 -10.558 8.535 1.00 89.12 236 PRO A O 1
ATOM 1765 N N . LEU A 1 237 ? -14.869 -10.151 6.530 1.00 90.69 237 LEU A N 1
ATOM 1766 C CA . LEU A 1 237 ? -13.874 -11.220 6.602 1.00 90.69 237 LEU A CA 1
ATOM 1767 C C . LEU A 1 237 ? -12.745 -10.857 7.578 1.00 90.69 237 LEU A C 1
ATOM 1769 O O . LEU A 1 237 ? -12.414 -11.673 8.439 1.00 90.69 237 LEU A O 1
ATOM 1773 N N . SER A 1 238 ? -12.220 -9.629 7.522 1.00 89.00 238 SER A N 1
ATOM 1774 C CA . SER A 1 238 ? -11.233 -9.107 8.477 1.00 89.00 238 SER A CA 1
ATOM 1775 C C . SER A 1 238 ? -11.718 -9.281 9.915 1.00 89.00 238 SER A C 1
ATOM 1777 O O . SER A 1 238 ? -10.983 -9.790 10.760 1.00 89.00 238 SER A O 1
ATOM 1779 N N . ILE A 1 239 ? -12.986 -8.956 10.199 1.00 88.50 239 ILE A N 1
ATOM 1780 C CA . ILE A 1 239 ? -13.578 -9.125 11.537 1.00 88.50 239 ILE A CA 1
ATOM 1781 C C . ILE A 1 239 ? -13.538 -10.591 11.992 1.00 88.50 239 ILE A C 1
ATOM 1783 O O . ILE A 1 239 ? -13.244 -10.863 13.160 1.00 88.50 239 ILE A O 1
ATOM 1787 N N . GLN A 1 240 ? -13.826 -11.545 11.103 1.00 90.31 240 GLN A N 1
ATOM 1788 C CA . GLN A 1 240 ? -13.771 -12.974 11.432 1.00 90.31 240 GLN A CA 1
ATOM 1789 C C . GLN A 1 240 ? -12.340 -13.416 11.745 1.00 90.31 240 GLN A C 1
ATOM 1791 O O . GLN A 1 240 ? -12.109 -14.047 12.778 1.00 90.31 240 GLN A O 1
ATOM 1796 N N . VAL A 1 241 ? -11.376 -13.028 10.907 1.00 90.12 241 VAL A N 1
ATOM 1797 C CA . VAL A 1 241 ? -9.956 -13.346 11.110 1.00 90.12 241 VAL A CA 1
ATOM 1798 C C . VAL A 1 241 ? -9.450 -12.742 12.420 1.00 90.12 241 VAL A C 1
ATOM 1800 O O . VAL A 1 241 ? -8.865 -13.454 13.232 1.00 90.12 241 VAL A O 1
ATOM 1803 N N . ILE A 1 242 ? -9.750 -11.468 12.694 1.00 89.00 242 ILE A N 1
ATOM 1804 C CA . ILE A 1 242 ? -9.397 -10.802 13.955 1.00 89.00 242 ILE A CA 1
ATOM 1805 C C . ILE A 1 242 ? -9.941 -11.580 15.154 1.00 89.00 242 ILE A C 1
ATOM 1807 O O . ILE A 1 242 ? -9.213 -11.807 16.121 1.00 89.00 242 ILE A O 1
ATOM 1811 N N . ARG A 1 243 ? -11.215 -11.998 15.118 1.00 88.94 243 ARG A N 1
ATOM 1812 C CA . ARG A 1 243 ? -11.812 -12.775 16.214 1.00 88.94 243 ARG A CA 1
ATOM 1813 C C . ARG A 1 243 ? -11.060 -14.083 16.426 1.00 88.94 243 ARG A C 1
ATOM 1815 O O . ARG A 1 243 ? -10.731 -14.381 17.570 1.00 88.94 243 ARG A O 1
ATOM 1822 N N . LEU A 1 244 ? -10.756 -14.828 15.365 1.00 87.19 244 LEU A N 1
ATOM 1823 C CA . LEU A 1 244 ? -10.004 -16.084 15.456 1.00 87.19 244 LEU A CA 1
ATOM 1824 C C . LEU A 1 244 ? -8.613 -15.872 16.066 1.00 87.19 244 LEU A C 1
ATOM 1826 O O . LEU A 1 244 ? -8.228 -16.589 16.988 1.00 87.19 244 LEU A O 1
ATOM 1830 N N . VAL A 1 245 ? -7.893 -14.843 15.617 1.00 86.81 245 VAL A N 1
ATOM 1831 C CA . VAL A 1 245 ? -6.560 -14.512 16.139 1.00 86.81 245 VAL A CA 1
ATOM 1832 C C . VAL A 1 245 ? -6.624 -14.114 17.614 1.00 86.81 245 VAL A C 1
ATOM 1834 O O . VAL A 1 245 ? -5.833 -14.614 18.411 1.00 86.81 245 VAL A O 1
ATOM 1837 N N . LYS A 1 246 ? -7.600 -13.286 18.014 1.00 84.25 246 LYS A N 1
ATOM 1838 C CA . LYS A 1 246 ? -7.801 -12.907 19.425 1.00 84.25 246 LYS A CA 1
ATOM 1839 C C . LYS A 1 246 ? -8.081 -14.120 20.322 1.00 84.25 246 LYS A C 1
ATOM 1841 O O . LYS A 1 246 ? -7.623 -14.125 21.458 1.00 84.25 246 LYS A O 1
ATOM 1846 N N . HIS A 1 247 ? -8.789 -15.142 19.830 1.00 82.12 247 HIS A N 1
ATOM 1847 C CA . HIS A 1 247 ? -9.015 -16.387 20.583 1.00 82.12 247 HIS A CA 1
ATOM 1848 C C . HIS A 1 247 ? -7.762 -17.275 20.661 1.00 82.12 247 HIS A C 1
ATOM 1850 O O . HIS A 1 247 ? -7.592 -17.998 21.638 1.00 82.12 247 HIS A O 1
ATOM 1856 N N . GLY A 1 248 ? -6.894 -17.243 19.644 1.00 78.19 248 GLY A N 1
ATOM 1857 C CA . GLY A 1 248 ? -5.663 -18.039 19.598 1.00 78.19 248 GLY A CA 1
ATOM 1858 C C . GLY A 1 248 ? -4.476 -17.449 20.374 1.00 78.19 248 GLY A C 1
ATOM 1859 O O . GLY A 1 248 ? -3.527 -18.171 20.688 1.00 78.19 248 GLY A O 1
ATOM 1860 N N . GLU A 1 249 ? -4.497 -16.151 20.681 1.00 78.00 249 GLU A N 1
ATOM 1861 C CA . GLU A 1 249 ? -3.458 -15.480 21.469 1.00 78.00 249 GLU A CA 1
ATOM 1862 C C . GLU A 1 249 ? -3.607 -15.802 22.970 1.00 78.00 249 GLU A C 1
ATOM 1864 O O . GLU A 1 249 ? -4.381 -15.171 23.689 1.00 78.00 249 GLU A O 1
ATOM 1869 N N . CYS A 1 250 ? -2.811 -16.758 23.475 1.00 55.19 250 CYS A N 1
ATOM 1870 C CA . CYS A 1 250 ? -2.769 -17.142 24.901 1.00 55.19 250 CYS A CA 1
ATOM 1871 C C . CYS A 1 250 ? -2.457 -15.978 25.864 1.00 55.19 250 CYS A C 1
ATOM 1873 O O . CYS A 1 250 ? -2.701 -16.094 27.062 1.00 55.19 250 CYS A O 1
ATOM 1875 N N . SER A 1 251 ? -1.887 -14.871 25.376 1.00 54.06 251 SER A N 1
ATOM 1876 C CA . SER A 1 251 ? -1.479 -13.711 26.183 1.00 54.06 251 SER A CA 1
ATOM 1877 C C . SER A 1 251 ? -2.472 -12.545 26.161 1.00 54.06 251 SER A C 1
ATOM 1879 O O . SER A 1 251 ? -2.111 -11.433 26.546 1.00 54.06 251 SER A O 1
ATOM 1881 N N . TYR A 1 252 ? -3.732 -12.773 25.780 1.00 52.69 252 TYR A N 1
ATOM 1882 C CA . TYR A 1 252 ? -4.817 -11.803 25.984 1.00 52.69 252 TYR A CA 1
ATOM 1883 C C . TYR A 1 252 ? -5.258 -11.762 27.470 1.00 52.69 252 TYR A C 1
ATOM 1885 O O . TYR A 1 252 ? -6.433 -11.920 27.797 1.00 52.69 252 TYR A O 1
ATOM 1893 N N . LEU A 1 253 ? -4.298 -11.592 28.391 1.00 40.38 253 LEU A N 1
ATOM 1894 C CA . LEU A 1 253 ? -4.522 -11.522 29.838 1.00 40.38 253 LEU A CA 1
ATOM 1895 C C . LEU A 1 253 ? -4.777 -10.068 30.294 1.00 40.38 253 LEU A C 1
ATOM 1897 O O . LEU A 1 253 ? -4.188 -9.134 29.743 1.00 40.38 253 LEU A O 1
ATOM 1901 N N . PRO A 1 254 ? -5.666 -9.848 31.281 1.00 43.00 254 PRO A N 1
ATOM 1902 C CA . PRO A 1 254 ? -5.956 -8.525 31.834 1.00 43.00 254 PRO A CA 1
ATOM 1903 C C . PRO A 1 254 ? -4.735 -7.904 32.540 1.00 43.00 254 PRO A C 1
ATOM 1905 O O . PRO A 1 254 ? -3.932 -8.594 33.155 1.00 43.00 254 PRO A O 1
ATOM 1908 N N . VAL A 1 255 ? -4.628 -6.568 32.503 1.00 44.75 255 VAL A N 1
ATOM 1909 C CA . VAL A 1 255 ? -3.519 -5.771 33.090 1.00 44.75 255 VAL A CA 1
ATOM 1910 C C . VAL A 1 255 ? -3.372 -5.945 34.615 1.00 44.75 255 VAL A C 1
ATOM 1912 O O . VAL A 1 255 ? -2.336 -5.583 35.167 1.00 44.75 255 VAL A O 1
ATOM 1915 N N . SER A 1 256 ? -4.363 -6.545 35.284 1.00 43.38 256 SER A N 1
ATOM 1916 C CA . SER A 1 256 ? -4.359 -6.827 36.728 1.00 43.38 256 SER A CA 1
ATOM 1917 C C . SER A 1 256 ? -3.097 -7.554 37.208 1.00 43.38 256 SER A C 1
ATOM 1919 O O . SER A 1 256 ? -2.639 -7.293 38.314 1.00 43.38 256 SER A O 1
ATOM 1921 N N . ASP A 1 257 ? -2.492 -8.396 36.366 1.00 42.72 257 ASP A N 1
ATOM 1922 C CA . ASP A 1 257 ? -1.394 -9.275 36.789 1.00 42.72 257 ASP A CA 1
ATOM 1923 C C . ASP A 1 257 ? -0.001 -8.757 36.376 1.00 42.72 257 ASP A C 1
ATOM 1925 O O . ASP A 1 257 ? 1.011 -9.413 36.617 1.00 42.72 257 ASP A O 1
ATOM 1929 N N . ALA A 1 258 ? 0.078 -7.585 35.730 1.00 41.25 258 ALA A N 1
ATOM 1930 C CA . ALA A 1 258 ? 1.329 -7.032 35.195 1.00 41.25 258 ALA A CA 1
ATOM 1931 C C . ALA A 1 258 ? 1.987 -5.966 36.089 1.00 41.25 258 ALA A C 1
ATOM 1933 O O . ALA A 1 258 ? 3.078 -5.492 35.767 1.00 41.25 258 ALA A O 1
ATOM 1934 N N . VAL A 1 259 ? 1.355 -5.595 37.204 1.00 38.12 259 VAL A N 1
ATOM 1935 C CA . VAL A 1 259 ? 1.973 -4.762 38.238 1.00 38.12 259 VAL A CA 1
ATOM 1936 C C . VAL A 1 259 ? 2.151 -5.644 39.470 1.00 38.12 259 VAL A C 1
ATOM 1938 O O . VAL A 1 259 ? 1.148 -6.010 40.080 1.00 38.12 259 VAL A O 1
ATOM 1941 N N . PRO A 1 260 ? 3.385 -5.991 39.880 1.00 42.34 260 PRO A N 1
ATOM 1942 C CA . PRO A 1 260 ? 3.584 -6.432 41.245 1.00 42.34 260 PRO A CA 1
ATOM 1943 C C . PRO A 1 260 ? 3.171 -5.249 42.114 1.00 42.34 260 PRO A C 1
ATOM 1945 O O . PRO A 1 260 ? 3.839 -4.213 42.126 1.00 42.34 260 PRO A O 1
ATOM 1948 N N . VAL A 1 261 ? 2.032 -5.366 42.791 1.00 47.38 261 VAL A N 1
ATOM 1949 C CA . VAL A 1 261 ? 1.709 -4.471 43.894 1.00 47.38 261 VAL A CA 1
ATOM 1950 C C . VAL A 1 261 ? 2.836 -4.678 44.896 1.00 47.38 261 VAL A C 1
ATOM 1952 O O . VAL A 1 261 ? 2.891 -5.708 45.566 1.00 47.38 261 VAL A O 1
ATOM 1955 N N . MET A 1 262 ? 3.783 -3.740 44.959 1.00 40.38 262 MET A N 1
ATOM 1956 C CA . MET A 1 262 ? 4.693 -3.660 46.092 1.00 40.38 262 MET A CA 1
ATOM 1957 C C . MET A 1 262 ? 3.836 -3.290 47.297 1.00 40.38 262 MET A C 1
ATOM 1959 O O . MET A 1 262 ? 3.624 -2.120 47.600 1.00 40.38 262 MET A O 1
ATOM 1963 N N . SER A 1 263 ? 3.299 -4.318 47.950 1.00 46.50 263 SER A N 1
ATOM 1964 C CA . SER A 1 263 ? 2.746 -4.250 49.294 1.00 46.50 263 SER A CA 1
ATOM 1965 C C . SER A 1 263 ? 3.903 -4.016 50.266 1.00 46.50 263 SER A C 1
ATOM 1967 O O . SER A 1 263 ? 4.321 -4.915 50.990 1.00 46.50 263 SER A O 1
ATOM 1969 N N . GLY A 1 264 ? 4.470 -2.813 50.233 1.00 38.38 264 GLY A N 1
ATOM 1970 C CA . GLY A 1 264 ? 5.330 -2.305 51.289 1.00 38.38 264 GLY A CA 1
ATOM 1971 C C . GLY A 1 264 ? 4.449 -1.691 52.364 1.00 38.38 264 GLY A C 1
ATOM 1972 O O . GLY A 1 264 ? 4.167 -0.497 52.312 1.00 38.38 264 GLY A O 1
ATOM 1973 N N . SER A 1 265 ? 3.993 -2.503 53.315 1.00 39.59 265 SER A N 1
ATOM 1974 C CA . SER A 1 265 ? 3.500 -1.984 54.588 1.00 39.59 265 SER A CA 1
ATOM 1975 C C . SER A 1 265 ? 4.697 -1.379 55.316 1.00 39.59 265 SER A C 1
ATOM 1977 O O . SER A 1 265 ? 5.562 -2.106 55.797 1.00 39.59 265 SER A O 1
ATOM 1979 N N . VAL A 1 266 ? 4.791 -0.051 55.342 1.00 41.72 266 VAL A N 1
ATOM 1980 C CA . VAL A 1 266 ? 5.701 0.646 56.252 1.00 41.72 266 VAL A CA 1
ATOM 1981 C C . VAL A 1 266 ? 5.045 0.603 57.630 1.00 41.72 266 VAL A C 1
ATOM 1983 O O . VAL A 1 266 ? 4.154 1.398 57.918 1.00 41.72 266 VAL A O 1
ATOM 1986 N N . GLU A 1 267 ? 5.443 -0.362 58.458 1.00 43.12 267 GLU A N 1
ATOM 1987 C CA . GLU A 1 267 ? 5.237 -0.282 59.905 1.00 43.12 267 GLU A CA 1
ATOM 1988 C C . GLU A 1 267 ? 6.149 0.823 60.443 1.00 43.12 267 GLU A C 1
ATOM 1990 O O . GLU A 1 267 ? 7.372 0.688 60.473 1.00 43.12 267 GLU A O 1
ATOM 1995 N N . ILE A 1 268 ? 5.547 1.944 60.837 1.00 42.69 268 ILE A N 1
ATOM 1996 C CA . ILE A 1 268 ? 6.215 2.927 61.685 1.00 42.69 268 ILE A CA 1
ATOM 1997 C C . ILE A 1 268 ? 6.110 2.382 63.111 1.00 42.69 268 ILE A C 1
ATOM 1999 O O . ILE A 1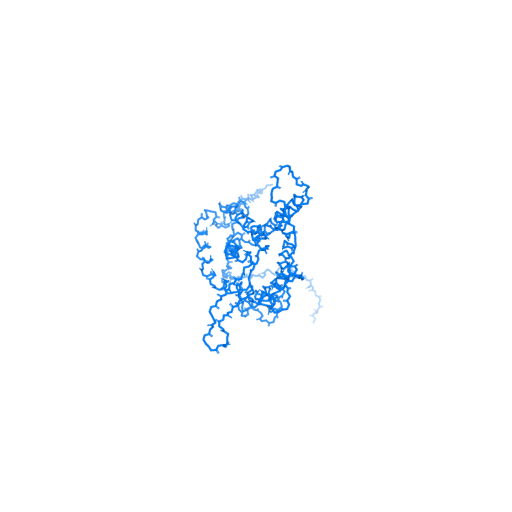 268 ? 5.039 2.399 63.711 1.00 42.69 268 ILE A O 1
ATOM 2003 N N . SER A 1 269 ? 7.216 1.829 63.609 1.00 41.38 269 SER A N 1
ATOM 2004 C CA . SER A 1 269 ? 7.404 1.516 65.025 1.00 41.38 269 SER A CA 1
ATOM 2005 C C . SER A 1 269 ? 7.733 2.815 65.753 1.00 41.38 269 SER A C 1
ATOM 2007 O O . SER A 1 269 ? 8.808 3.374 65.544 1.00 41.38 269 SER A O 1
ATOM 2009 N N . ASP A 1 270 ? 6.816 3.279 66.597 1.00 48.03 270 ASP A N 1
ATOM 2010 C CA . ASP A 1 270 ? 7.081 4.351 67.554 1.00 48.03 270 ASP A CA 1
ATOM 2011 C C . ASP A 1 270 ? 8.005 3.834 68.668 1.00 48.03 270 ASP A C 1
ATOM 2013 O O . ASP A 1 270 ? 7.625 2.956 69.449 1.00 48.03 270 ASP A O 1
ATOM 2017 N N . SER A 1 271 ? 9.213 4.396 68.743 1.00 46.44 271 SER A N 1
ATOM 2018 C CA . SER A 1 271 ? 10.076 4.422 69.933 1.00 46.44 271 SER A CA 1
ATOM 2019 C C . SER A 1 271 ? 11.100 5.542 69.823 1.00 46.44 271 SER A C 1
ATOM 2021 O O . SER A 1 271 ? 11.819 5.542 68.796 1.00 46.44 271 SER A O 1
#

Foldseek 3Di:
DDPDDDPPPDDDDPDPPPDDPPDPDPPQFEFEPPQFPCLVVLLVVLLVLLLVLLLQQLDKDWDWDQDDPPPPDRTDIAIEGRSLVSLLVNVLSLLLQCRHHNPVSSVVSVVSSLVVLQVQLVVLQVVLPDDDDPPDPCSVVSVSRSVLSNQLSVLQVVLQVQLVVQLVVQLVVVCVVQPPPPNPVSNLVSNLSSLLSSLLSNLCSSQPVNDDDPVSVSHSVSSSCSNSVSCVVSVVVSVVVSVVSCVVGPRSDDCVVVDPPPPPPPPPDDD

Sequence (271 aa):
MNSNSVVEEAVTGTINVVGSRTGSQPQVRFVAPGKGRFFDLFLALFVALLLMSNIAATKLIGLELPGVPGTGGSFFSLVFDGGAVMFPFTYILGDVLSEVYGFRGARRAVLAGFAVSILASILFYLVAIAPPGPGDVNHQAFQAIFGFVPRVVAASLAGYVVGQLLNALVLVKMKGRTGERFLWGRMIASTLVGELVDTVLFCTVAFAGVISGADFWNYVVTGYIYKCGLEIVMSPLSIQVIRLVKHGECSYLPVSDAVPVMSGSVEISDS

InterPro domains:
  IPR003744 Queuosine precursor transporter [MF_02088] (40-251)
  IPR003744 Queuosine precursor transporter [PF02592] (81-239)
  IPR003744 Queuosine precursor transporter [PTHR34300] (36-245)
  IPR003744 Queuosine precursor transporter [TIGR00697] (41-243)

pLDDT: mean 80.31, std 21.22, range [29.44, 98.0]

Radius of gyration: 28.13 Å; Cα contacts (8 Å, |Δi|>4): 266; chains: 1; bounding box: 56×66×96 Å

Secondary structure (DSSP, 8-state):
----S-----S-------------------PPTT--TTHHHHHHHHHHHHHHHHHHTTSEEEEEEEPPTTSS-SEEEEEEEGGGGTHHHHHHHHHHHHHHSHHHHHHHHHHHHHHHHHHHHHHHHHHHTSPPPTT-S-HHHHHHHHTTHHHHHHHHHHHHHHHHHHHHHHHHHHHHHHTTTTHHHHHHHHHHHHHHHHHHHHHHHHHBTTB-HHHHHHHHHHHHHHHHHHHHHHHHHHHHHHHHHHHH-TT---GGGSS------------

Mean predicted aligned error: 12.27 Å

Nearest PDB structures (foldseek):
  2z0o-assembly1_A-2  TM=2.637E-01  e=1.738E+00  Homo sapiens
  2q13-assembly1_A-2  TM=2.744E-01  e=3.913E+00  Homo sapiens